Protein AF-A0A9D6N3S3-F1 (afdb_monomer_lite)

Radius of gyration: 29.15 Å; chains: 1; bounding box: 55×97×84 Å

pLDDT: mean 82.65, std 17.6, range [40.41, 98.31]

Secondary structure (DSSP, 8-state):
------------------------EEB---BPTTSPBPPEE--BTTBTT--EESS-GGGGTT-PBP-GGGEEEEEEEEETT--GGG-EEPTT--EEBPSSSS-B---TTEE-TT--TT-EEEEEEEEEESB-TTS-B--SHHHHHH-TTS-EEEPPPEEEE-BEE-TTS-EEPPPBGGGTPPPEE-B-PPP--SHHHHHHHHHHHHHHHS---------------------------

Structure (mmCIF, N/CA/C/O backbone):
data_AF-A0A9D6N3S3-F1
#
_entry.id   AF-A0A9D6N3S3-F1
#
loop_
_atom_site.group_PDB
_atom_site.id
_atom_site.type_symbol
_atom_site.label_atom_id
_atom_site.label_alt_id
_atom_site.label_comp_id
_atom_site.label_asym_id
_atom_site.label_entity_id
_atom_site.label_seq_id
_atom_site.pdbx_PDB_ins_code
_atom_site.Cartn_x
_atom_site.Cartn_y
_atom_site.Cartn_z
_atom_site.occupancy
_atom_site.B_iso_or_equiv
_atom_site.auth_seq_id
_atom_site.auth_comp_id
_atom_site.auth_asym_id
_atom_site.auth_atom_id
_atom_site.pdbx_PDB_model_num
ATOM 1 N N . MET A 1 1 ? -36.434 42.576 -26.902 1.00 42.56 1 MET A N 1
ATOM 2 C CA . MET A 1 1 ? -36.847 41.971 -25.618 1.00 42.56 1 MET A CA 1
ATOM 3 C C . MET A 1 1 ? -35.937 40.771 -25.370 1.00 42.56 1 MET A C 1
ATOM 5 O O . MET A 1 1 ? -35.980 39.844 -26.164 1.00 42.56 1 MET A O 1
ATOM 9 N N . ARG A 1 2 ? -35.010 40.835 -24.405 1.00 40.41 2 ARG A N 1
ATOM 10 C CA . ARG A 1 2 ? -34.045 39.755 -24.112 1.00 40.41 2 ARG A CA 1
ATOM 11 C C . ARG A 1 2 ? -34.367 39.188 -22.730 1.00 40.41 2 ARG A C 1
ATOM 13 O O . ARG A 1 2 ? -34.381 39.944 -21.767 1.00 40.41 2 ARG A O 1
ATOM 20 N N . ILE A 1 3 ? -34.671 37.895 -22.666 1.00 51.34 3 ILE A N 1
ATOM 21 C CA . ILE A 1 3 ? -35.002 37.167 -21.435 1.00 51.34 3 ILE A CA 1
ATOM 22 C C . ILE A 1 3 ? -33.694 36.589 -20.888 1.00 51.34 3 ILE A C 1
ATOM 24 O O . ILE A 1 3 ? -33.043 35.796 -21.564 1.00 51.34 3 ILE A O 1
ATOM 28 N N . ALA A 1 4 ? -33.287 37.027 -19.697 1.00 52.72 4 ALA A N 1
ATOM 29 C CA . ALA A 1 4 ? -32.132 36.486 -18.990 1.00 52.72 4 ALA A CA 1
ATOM 30 C C . ALA A 1 4 ? -32.572 35.270 -18.161 1.00 52.72 4 ALA A C 1
ATOM 32 O O . ALA A 1 4 ? -33.412 35.391 -17.270 1.00 52.72 4 ALA A O 1
ATOM 33 N N . LEU A 1 5 ? -32.021 34.099 -18.482 1.00 58.16 5 LEU A N 1
ATOM 34 C CA . LEU A 1 5 ? -32.240 32.850 -17.758 1.00 58.16 5 LEU A CA 1
ATOM 35 C C . LEU A 1 5 ? -31.263 32.789 -16.574 1.00 58.16 5 LEU A C 1
ATOM 37 O O . LEU A 1 5 ? -30.057 32.654 -16.770 1.00 58.16 5 LEU A O 1
ATOM 41 N N . ILE A 1 6 ? -31.781 32.902 -15.353 1.00 58.31 6 ILE A N 1
ATOM 42 C CA . ILE A 1 6 ? -31.004 32.735 -14.120 1.00 58.31 6 ILE A CA 1
ATOM 43 C C . ILE A 1 6 ? -31.061 31.255 -13.738 1.00 58.31 6 ILE A C 1
ATOM 45 O O . ILE A 1 6 ? -32.097 30.756 -13.301 1.00 58.31 6 ILE A O 1
ATOM 49 N N . VAL A 1 7 ? -29.950 30.544 -13.928 1.00 59.38 7 VAL A N 1
ATOM 50 C CA . VAL A 1 7 ? -29.785 29.158 -13.472 1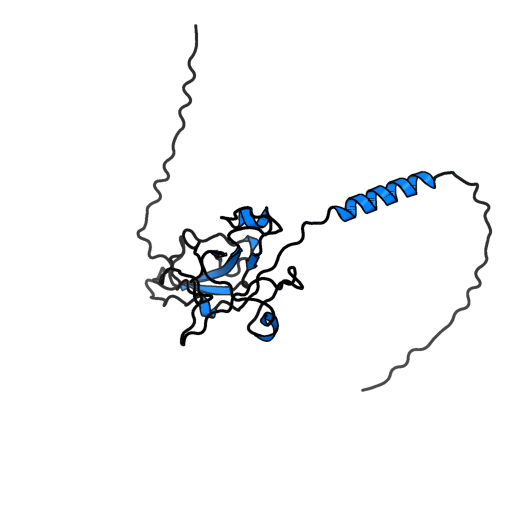.00 59.38 7 VAL A CA 1
ATOM 51 C C . VAL A 1 7 ? -29.321 29.194 -12.018 1.00 59.38 7 VAL A C 1
ATOM 53 O O . VAL A 1 7 ? -28.171 29.515 -11.728 1.00 59.38 7 VAL A O 1
ATOM 56 N N . VAL A 1 8 ? -30.233 28.892 -11.095 1.00 56.16 8 VAL A N 1
ATOM 57 C CA . VAL A 1 8 ? -29.933 28.763 -9.666 1.00 56.16 8 VAL A CA 1
ATOM 58 C C . VAL A 1 8 ? -29.365 27.365 -9.425 1.00 56.16 8 VAL A C 1
ATOM 60 O O . VAL A 1 8 ? -30.102 26.381 -9.394 1.00 56.16 8 VAL A O 1
ATOM 63 N N . PHE A 1 9 ? -28.046 27.265 -9.271 1.00 57.84 9 PHE A N 1
ATOM 64 C CA . PHE A 1 9 ? -27.403 26.048 -8.779 1.00 57.84 9 PHE A CA 1
ATOM 65 C C . PHE A 1 9 ? -27.696 25.905 -7.282 1.00 57.84 9 PHE A C 1
ATOM 67 O O . PHE A 1 9 ? -27.126 26.611 -6.451 1.00 57.84 9 PHE A O 1
ATOM 74 N N . GLY A 1 10 ? -28.608 24.996 -6.937 1.00 50.12 10 GLY A N 1
ATOM 75 C CA . GLY A 1 10 ? -28.842 24.587 -5.556 1.00 50.12 10 GLY A CA 1
ATOM 76 C C . GLY A 1 10 ? -27.636 23.821 -5.017 1.00 50.12 10 GLY A C 1
ATOM 77 O O . GLY A 1 10 ? -27.490 22.629 -5.270 1.00 50.12 10 GLY A O 1
ATOM 78 N N . LEU A 1 11 ? -26.767 24.503 -4.272 1.00 54.16 11 LEU A N 1
ATOM 79 C CA . LEU A 1 11 ? -25.746 23.874 -3.436 1.00 54.16 11 LEU A CA 1
ATOM 80 C C . LEU A 1 11 ? -26.429 23.247 -2.214 1.00 54.16 11 LEU A C 1
ATOM 82 O O . LEU A 1 11 ? -26.601 23.884 -1.176 1.00 54.16 11 LEU A O 1
ATOM 86 N N . SER A 1 12 ? -26.837 21.985 -2.329 1.00 48.00 12 SER A N 1
ATOM 87 C CA . SER A 1 12 ? -27.194 21.165 -1.171 1.00 48.00 12 SER A CA 1
ATOM 88 C C . SER A 1 12 ? -25.927 20.834 -0.378 1.00 48.00 12 SER A C 1
ATOM 90 O O . SER A 1 12 ? -25.204 19.887 -0.685 1.00 48.00 12 SER A O 1
ATOM 92 N N . LEU A 1 13 ? -25.647 21.644 0.643 1.00 49.56 13 LEU A N 1
ATOM 93 C CA . LEU A 1 13 ? -24.672 21.338 1.686 1.00 49.56 13 LEU A CA 1
ATOM 94 C C . LEU A 1 13 ? -25.222 20.182 2.531 1.00 49.56 13 LEU A C 1
ATOM 96 O O . LEU A 1 13 ? -26.093 20.377 3.376 1.00 49.56 13 LEU A O 1
ATOM 100 N N . ASN A 1 14 ? -24.719 18.970 2.295 1.00 46.09 14 ASN A N 1
ATOM 101 C CA . ASN A 1 14 ? -24.888 17.855 3.222 1.00 46.09 14 ASN A CA 1
ATOM 102 C C . ASN A 1 14 ? -24.080 18.164 4.488 1.00 46.09 14 ASN A C 1
ATOM 104 O O . ASN A 1 14 ? -22.896 17.846 4.583 1.00 46.09 14 ASN A O 1
ATOM 108 N N . ILE A 1 15 ? -24.721 18.810 5.460 1.00 46.22 15 ILE A N 1
ATOM 109 C CA . ILE A 1 15 ? -24.188 18.967 6.814 1.00 46.22 15 ILE A CA 1
ATOM 110 C C . ILE A 1 15 ? -24.415 17.628 7.522 1.00 46.22 15 ILE A C 1
ATOM 112 O O . ILE A 1 15 ? -25.315 17.479 8.345 1.00 46.22 15 ILE A O 1
ATOM 116 N N . GLY A 1 16 ? -23.653 16.608 7.124 1.00 45.91 16 GLY A N 1
ATOM 117 C CA . GLY A 1 16 ? -23.615 15.353 7.859 1.00 45.91 16 GLY A CA 1
ATOM 118 C C . GLY A 1 16 ? -23.165 15.662 9.279 1.00 45.91 16 GLY A C 1
ATOM 119 O O . GLY A 1 16 ? -22.140 16.318 9.464 1.00 45.91 16 GLY A O 1
ATOM 120 N N . SER A 1 17 ? -23.944 15.243 10.278 1.00 46.91 17 SER A N 1
ATOM 121 C CA . SER A 1 17 ? -23.522 15.282 11.674 1.00 46.91 17 SER A CA 1
ATOM 122 C C . SER A 1 17 ? -22.130 14.670 11.773 1.00 46.91 17 SER A C 1
ATOM 124 O O . SER A 1 17 ? -21.968 13.456 11.657 1.00 46.91 17 SER A O 1
ATOM 126 N N . PHE A 1 18 ? -21.123 15.510 12.004 1.00 47.22 18 PHE A N 1
ATOM 127 C CA . PHE A 1 18 ? -19.834 15.066 12.496 1.00 47.22 18 PHE A CA 1
ATOM 128 C C . PHE A 1 18 ? -20.080 14.601 13.926 1.00 47.22 18 PHE A C 1
ATOM 130 O O . PHE A 1 18 ? -19.834 15.328 14.888 1.00 47.22 18 PHE A O 1
ATOM 137 N N . ALA A 1 19 ? -20.610 13.386 14.083 1.00 50.12 19 ALA A N 1
ATOM 138 C CA . ALA A 1 19 ? -20.312 12.642 15.283 1.00 50.12 19 ALA A CA 1
ATOM 139 C C . ALA A 1 19 ? -18.791 12.742 15.413 1.00 50.12 19 ALA A C 1
ATOM 141 O O . ALA A 1 19 ? -18.067 12.377 14.481 1.00 50.12 19 ALA A O 1
ATOM 142 N N . GLN A 1 20 ? -18.302 13.297 16.522 1.00 52.19 20 GLN A N 1
ATOM 143 C CA . GLN A 1 20 ? -16.922 13.105 16.962 1.00 52.19 20 GLN A CA 1
ATOM 144 C C . GLN A 1 20 ? -16.791 11.613 17.306 1.00 52.19 20 GLN A C 1
ATOM 146 O O . GLN A 1 20 ? -16.717 11.207 18.458 1.00 52.19 20 GLN A O 1
ATOM 151 N N . GLY A 1 21 ? -16.946 10.787 16.274 1.00 59.72 21 GLY A N 1
ATOM 152 C CA . GLY A 1 21 ? -17.135 9.361 16.327 1.00 59.72 21 GLY A CA 1
ATOM 153 C C . GLY A 1 21 ? -15.765 8.760 16.455 1.00 59.72 21 GLY A C 1
ATOM 154 O O . GLY A 1 21 ? -14.873 9.021 15.642 1.00 59.72 21 GLY A O 1
ATOM 155 N N . ILE A 1 22 ? -15.592 8.006 17.525 1.00 81.56 22 ILE A N 1
ATOM 156 C CA . ILE A 1 22 ? -14.372 7.283 17.815 1.00 81.56 22 ILE A CA 1
ATOM 157 C C . ILE A 1 22 ? -14.085 6.378 16.617 1.00 81.56 22 ILE A C 1
ATOM 159 O O . ILE A 1 22 ? -14.776 5.396 16.398 1.00 81.56 22 ILE A O 1
ATOM 163 N N . THR A 1 23 ? -13.121 6.763 15.788 1.00 91.06 23 THR A N 1
ATOM 164 C CA . THR A 1 23 ? -12.852 6.067 14.529 1.00 91.06 23 THR A CA 1
ATOM 165 C C . THR A 1 23 ? -11.913 4.894 14.775 1.00 91.06 23 THR A C 1
ATOM 167 O O . THR A 1 23 ? -10.922 5.057 15.496 1.00 91.06 23 THR A O 1
ATOM 170 N N . GLY A 1 24 ? -12.181 3.747 14.155 1.00 93.00 24 GLY A N 1
ATOM 171 C CA . GLY A 1 24 ? -11.273 2.605 14.143 1.00 93.00 24 GLY A CA 1
ATOM 172 C C . GLY A 1 24 ? -9.874 3.019 13.682 1.00 93.00 24 GLY A C 1
ATOM 173 O O . GLY A 1 24 ? -9.720 3.884 12.813 1.00 93.00 24 GLY A O 1
ATOM 174 N N . ALA A 1 25 ? -8.842 2.451 14.306 1.00 93.62 25 ALA A N 1
ATOM 175 C CA . ALA A 1 25 ? -7.458 2.856 14.070 1.00 93.62 25 ALA A CA 1
ATOM 176 C C . ALA A 1 25 ? -6.510 1.668 13.868 1.00 93.62 25 ALA A C 1
ATOM 178 O O . ALA A 1 25 ? -6.684 0.602 14.459 1.00 93.62 25 ALA A O 1
ATOM 179 N N . LEU A 1 26 ? -5.459 1.888 13.081 1.00 93.69 26 LEU A N 1
ATOM 180 C CA . LEU A 1 26 ? -4.330 0.972 12.905 1.00 93.69 26 LEU A CA 1
ATOM 181 C C . LEU A 1 26 ? -3.007 1.742 12.943 1.00 93.69 26 LEU A C 1
ATOM 183 O O . LEU A 1 26 ? -2.970 2.942 12.672 1.00 93.69 26 LEU A O 1
ATOM 187 N N . LEU A 1 27 ? -1.904 1.067 13.264 1.00 91.31 27 LEU A N 1
ATOM 188 C CA . LEU A 1 27 ? -0.577 1.681 13.180 1.00 91.31 27 LEU A CA 1
ATOM 189 C C . LEU A 1 27 ? -0.085 1.558 11.726 1.00 91.31 27 LEU A C 1
ATOM 191 O O . LEU A 1 27 ? 0.224 0.448 11.274 1.00 91.31 27 LEU A O 1
ATOM 195 N N . TYR A 1 28 ? -0.034 2.673 10.986 1.00 89.12 28 TYR A N 1
ATOM 196 C CA . TYR A 1 28 ? 0.315 2.686 9.559 1.00 89.12 28 TYR A CA 1
ATOM 197 C C . TYR A 1 28 ? 1.831 2.747 9.371 1.00 89.12 28 TYR A C 1
ATOM 199 O O . TYR A 1 28 ? 2.424 3.760 9.008 1.00 89.12 28 TYR A O 1
ATOM 207 N N . GLN A 1 29 ? 2.471 1.621 9.661 1.00 87.56 29 GLN A N 1
ATOM 208 C CA . GLN A 1 29 ? 3.907 1.445 9.528 1.00 87.56 29 GLN A CA 1
ATOM 209 C C . GLN A 1 29 ? 4.212 0.052 8.987 1.00 87.56 29 GLN A C 1
ATOM 211 O O . GLN A 1 29 ? 3.509 -0.914 9.273 1.00 87.56 29 GLN A O 1
ATOM 216 N N . THR A 1 30 ? 5.290 -0.059 8.217 1.00 84.56 30 THR A N 1
ATOM 217 C CA . THR A 1 30 ? 5.824 -1.347 7.751 1.00 84.56 30 THR A CA 1
ATOM 218 C C . THR A 1 30 ? 7.010 -1.817 8.598 1.00 84.56 30 THR A C 1
ATOM 220 O O . THR A 1 30 ? 7.556 -2.889 8.356 1.00 84.56 30 THR A O 1
ATOM 223 N N . ALA A 1 31 ? 7.398 -1.060 9.630 1.00 83.94 31 ALA A N 1
ATOM 224 C CA . ALA A 1 31 ? 8.399 -1.476 10.605 1.00 83.94 31 ALA A CA 1
ATOM 225 C C . ALA A 1 31 ? 7.792 -2.423 11.662 1.00 83.94 31 ALA A C 1
ATOM 227 O O . ALA A 1 31 ? 6.803 -2.107 12.327 1.00 83.94 31 ALA A O 1
ATOM 228 N N . ARG A 1 32 ? 8.418 -3.588 11.831 1.00 80.50 32 ARG A N 1
ATOM 229 C CA . ARG A 1 32 ? 8.207 -4.569 12.904 1.00 80.50 32 ARG A CA 1
ATOM 230 C C . ARG A 1 32 ? 9.154 -4.248 14.077 1.00 80.50 32 ARG A C 1
ATOM 232 O O . ARG A 1 32 ? 10.212 -3.635 13.903 1.00 80.50 32 ARG A O 1
ATOM 239 N N . PHE A 1 33 ? 8.794 -4.684 15.287 1.00 70.88 33 PHE A N 1
ATOM 240 C CA . PHE A 1 33 ? 9.662 -4.561 16.467 1.00 70.88 33 PHE A CA 1
ATOM 241 C C . PHE A 1 33 ? 11.041 -5.206 16.223 1.00 70.88 33 PHE A C 1
ATOM 243 O O . PHE A 1 33 ? 11.156 -6.213 15.521 1.00 70.88 33 PHE A O 1
ATOM 250 N N . GLY A 1 34 ? 12.098 -4.617 16.795 1.00 69.38 34 GLY A N 1
ATOM 251 C CA . GLY A 1 34 ? 13.479 -5.085 16.609 1.00 69.38 34 GLY A CA 1
ATOM 252 C C . GLY A 1 34 ? 14.133 -4.650 15.290 1.00 69.38 34 GLY A C 1
ATOM 253 O O . GLY A 1 34 ? 15.084 -5.288 14.847 1.00 69.38 34 GLY A O 1
ATOM 254 N N . GLY A 1 35 ? 13.618 -3.597 14.643 1.00 65.44 35 GLY A N 1
ATOM 255 C CA . GLY A 1 35 ? 14.243 -2.972 13.468 1.00 65.44 35 GLY A CA 1
ATOM 256 C C . GLY A 1 35 ? 14.038 -3.715 12.144 1.00 65.44 35 GLY A C 1
ATOM 257 O O . GLY A 1 35 ? 14.664 -3.372 11.146 1.00 65.44 35 GLY A O 1
ATOM 258 N N . LYS A 1 36 ? 13.170 -4.731 12.104 1.00 76.19 36 LYS A N 1
ATOM 259 C CA . LYS A 1 36 ? 12.848 -5.459 10.867 1.00 76.19 36 LYS A CA 1
ATOM 260 C C . LYS A 1 36 ? 11.712 -4.741 10.146 1.00 76.19 36 LYS A C 1
ATOM 262 O O . LYS A 1 36 ? 10.676 -4.542 10.752 1.00 76.19 36 LYS A O 1
ATOM 267 N N . ALA A 1 37 ? 11.853 -4.380 8.877 1.00 82.50 37 ALA A N 1
ATOM 268 C CA . ALA A 1 37 ? 10.736 -3.874 8.072 1.00 82.50 37 ALA A CA 1
ATOM 269 C C . ALA A 1 37 ? 10.143 -4.990 7.201 1.00 82.50 37 ALA A C 1
ATOM 271 O O . ALA A 1 37 ? 10.851 -5.936 6.850 1.00 82.50 37 ALA A O 1
ATOM 272 N N . VAL A 1 38 ? 8.856 -4.878 6.861 1.00 84.88 38 VAL A N 1
ATOM 273 C CA . VAL A 1 38 ? 8.256 -5.649 5.766 1.00 84.88 38 VAL A CA 1
ATOM 274 C C . VAL A 1 38 ? 9.006 -5.258 4.500 1.00 84.88 38 VAL A C 1
ATOM 276 O O . VAL A 1 38 ? 9.029 -4.073 4.164 1.00 84.88 38 VAL A O 1
ATOM 279 N N . PRO A 1 39 ? 9.680 -6.203 3.838 1.00 86.31 39 PRO A N 1
ATOM 280 C CA . PRO A 1 39 ? 10.619 -5.826 2.811 1.00 86.31 39 PRO A CA 1
ATOM 281 C C . PRO A 1 39 ? 9.867 -5.579 1.497 1.00 86.31 39 PRO A C 1
ATOM 283 O O . PRO A 1 39 ? 9.220 -6.479 0.962 1.00 86.31 39 PRO A O 1
ATOM 286 N N . ILE A 1 40 ? 9.927 -4.340 1.006 1.00 94.56 40 ILE A N 1
ATOM 287 C CA . ILE A 1 40 ? 9.331 -3.933 -0.268 1.00 94.56 40 ILE A CA 1
ATOM 288 C C . ILE A 1 40 ? 10.478 -3.639 -1.225 1.00 94.56 40 ILE A C 1
ATOM 290 O O . ILE A 1 40 ? 11.338 -2.799 -0.948 1.00 94.56 40 ILE A O 1
ATOM 294 N N . TYR A 1 41 ? 10.509 -4.357 -2.338 1.00 96.19 41 TYR A N 1
ATOM 295 C CA . TYR A 1 41 ? 11.611 -4.301 -3.292 1.00 96.19 41 TYR A CA 1
ATOM 296 C C . TYR A 1 41 ? 11.155 -3.771 -4.639 1.00 96.19 41 TYR A C 1
ATOM 298 O O . TYR A 1 41 ? 9.999 -3.925 -5.020 1.00 96.19 41 TYR A O 1
ATOM 306 N N . ASN A 1 42 ? 12.077 -3.171 -5.376 1.00 97.12 42 ASN A N 1
ATOM 307 C CA . ASN A 1 42 ? 11.861 -2.708 -6.732 1.00 97.12 42 ASN A CA 1
ATOM 308 C C . ASN A 1 42 ? 11.622 -3.894 -7.692 1.00 97.12 42 ASN A C 1
ATOM 310 O O . ASN A 1 42 ? 11.639 -5.069 -7.297 1.00 97.12 42 ASN A O 1
ATOM 314 N N . TYR A 1 43 ? 11.359 -3.597 -8.961 1.00 96.31 43 TYR A N 1
ATOM 315 C CA . TYR A 1 43 ? 11.262 -4.626 -9.992 1.00 96.31 43 TYR A CA 1
ATOM 316 C C . TYR A 1 43 ? 12.634 -5.243 -10.295 1.00 96.31 43 TYR A C 1
ATOM 318 O O . TYR A 1 43 ? 13.674 -4.641 -10.031 1.00 96.31 43 TYR A O 1
ATOM 326 N N . ASP A 1 44 ? 12.636 -6.473 -10.812 1.00 96.56 44 ASP A N 1
ATOM 327 C CA . ASP A 1 44 ? 13.857 -7.120 -11.296 1.00 96.56 44 ASP A CA 1
ATOM 328 C C . ASP A 1 44 ? 14.155 -6.597 -12.711 1.00 96.56 44 ASP A C 1
ATOM 330 O O . ASP A 1 44 ? 13.333 -6.798 -13.601 1.00 96.56 44 ASP A O 1
ATOM 334 N N . PRO A 1 45 ? 15.291 -5.932 -12.969 1.00 94.81 45 PRO A N 1
ATOM 335 C CA . PRO A 1 45 ? 15.578 -5.384 -14.295 1.00 94.81 45 PRO A CA 1
ATOM 336 C C . PRO A 1 45 ? 15.758 -6.466 -15.373 1.00 94.81 45 PRO A C 1
ATOM 338 O O . PRO A 1 45 ? 15.614 -6.168 -16.556 1.00 94.81 45 PRO A O 1
ATOM 341 N N . SER A 1 46 ? 16.062 -7.712 -14.988 1.00 95.06 46 SER A N 1
ATOM 342 C CA . SER A 1 46 ? 16.170 -8.843 -15.920 1.00 95.06 46 SER A CA 1
ATOM 343 C C . SER A 1 46 ? 14.823 -9.490 -16.255 1.00 95.06 46 SER A C 1
ATOM 345 O O . SER A 1 46 ? 14.703 -10.133 -17.295 1.00 95.06 46 SER A O 1
ATOM 347 N N . ASP A 1 47 ? 13.818 -9.298 -15.398 1.00 95.56 47 ASP A N 1
ATOM 348 C CA . ASP A 1 47 ? 12.437 -9.730 -15.613 1.00 95.56 47 ASP A CA 1
ATOM 349 C C . ASP A 1 47 ? 11.471 -8.752 -14.919 1.00 95.56 47 ASP A C 1
ATOM 351 O O . ASP A 1 47 ? 10.977 -9.012 -13.813 1.00 95.56 47 ASP A O 1
ATOM 355 N N . PRO A 1 48 ? 11.208 -7.590 -15.544 1.00 95.56 48 PRO A N 1
ATOM 356 C CA . PRO A 1 48 ? 10.426 -6.527 -14.921 1.00 95.56 48 PRO A CA 1
ATOM 357 C C . PRO A 1 48 ? 8.957 -6.904 -14.729 1.00 95.56 48 PRO A C 1
ATOM 359 O O . PRO A 1 48 ? 8.248 -6.222 -13.996 1.00 95.56 48 PRO A O 1
ATOM 362 N N . THR A 1 49 ? 8.490 -7.968 -15.382 1.00 95.88 49 THR A N 1
ATOM 363 C CA . THR A 1 49 ? 7.084 -8.390 -15.368 1.00 95.88 49 THR A CA 1
ATOM 364 C C . THR A 1 49 ? 6.763 -9.354 -14.234 1.00 95.88 49 THR A C 1
ATOM 366 O O . THR A 1 49 ? 5.593 -9.562 -13.914 1.00 95.88 49 THR A O 1
ATOM 369 N N . TYR A 1 50 ? 7.792 -9.930 -13.609 1.00 95.12 50 TYR A N 1
ATOM 370 C CA . TYR A 1 50 ? 7.623 -10.936 -12.576 1.00 95.12 50 TYR A CA 1
ATOM 371 C C . TYR A 1 50 ? 7.128 -10.322 -11.264 1.00 95.12 50 TYR A C 1
ATOM 373 O O . TYR A 1 50 ? 7.859 -9.615 -10.559 1.00 95.12 50 TYR A O 1
ATOM 381 N N . GLU A 1 51 ? 5.881 -10.627 -10.917 1.00 94.94 51 GLU A N 1
ATOM 382 C CA . GLU A 1 51 ? 5.297 -10.306 -9.620 1.00 94.94 51 GLU A CA 1
ATOM 383 C C . GLU A 1 51 ? 5.774 -11.312 -8.563 1.00 94.94 51 GLU A C 1
ATOM 385 O O . GLU A 1 51 ? 5.778 -12.525 -8.778 1.00 94.94 51 GLU A O 1
ATOM 390 N N . VAL A 1 52 ? 6.186 -10.810 -7.399 1.00 95.06 52 VAL A N 1
ATOM 391 C CA . VAL A 1 52 ? 6.776 -11.633 -6.341 1.00 95.06 52 VAL A CA 1
ATOM 392 C C . VAL A 1 52 ? 6.245 -11.236 -4.973 1.00 95.06 52 VAL A C 1
ATOM 394 O O . VAL A 1 52 ? 6.093 -10.055 -4.669 1.00 95.06 52 VAL A O 1
ATOM 397 N N . HIS A 1 53 ? 5.987 -12.253 -4.156 1.00 94.94 53 HIS A N 1
ATOM 398 C CA . HIS A 1 53 ? 5.334 -12.158 -2.857 1.00 94.94 53 HIS A CA 1
ATOM 399 C C . HIS A 1 53 ? 5.943 -13.164 -1.879 1.00 94.94 53 HIS A C 1
ATOM 401 O O . HIS A 1 53 ? 6.281 -14.286 -2.267 1.00 94.94 53 HIS A O 1
ATOM 407 N N . GLY A 1 54 ? 6.030 -12.790 -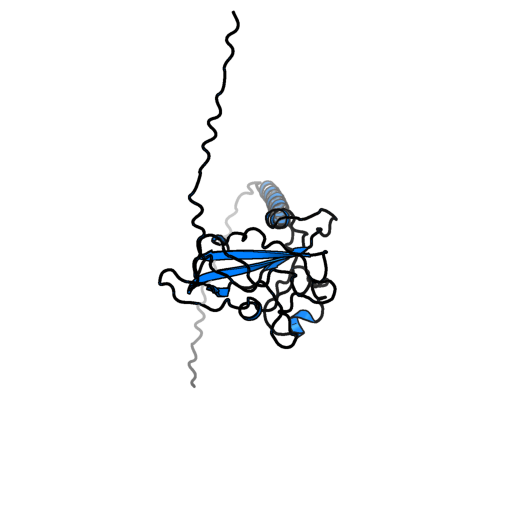0.604 1.00 91.19 54 GLY A N 1
ATOM 408 C CA . GLY A 1 54 ? 6.412 -13.665 0.502 1.00 91.19 54 GLY A CA 1
ATOM 409 C C . GLY A 1 54 ? 7.694 -13.249 1.227 1.00 91.19 54 GLY A C 1
ATOM 410 O O . GLY A 1 54 ? 8.327 -12.240 0.928 1.00 91.19 54 GLY A O 1
ATOM 411 N N . GLU A 1 55 ? 8.099 -14.056 2.207 1.00 85.56 55 GLU A N 1
ATOM 412 C CA . GLU A 1 55 ? 9.205 -13.736 3.129 1.00 85.56 55 GLU A CA 1
ATOM 413 C C . GLU A 1 55 ? 10.569 -14.312 2.681 1.00 85.56 55 GLU A C 1
ATOM 415 O O . GLU A 1 55 ? 11.596 -14.074 3.323 1.00 85.56 55 GLU A O 1
ATOM 420 N N . ASN A 1 56 ? 10.616 -15.082 1.584 1.00 88.75 56 ASN A N 1
ATOM 421 C CA . ASN A 1 56 ? 11.857 -15.698 1.109 1.00 88.75 56 ASN A CA 1
ATOM 422 C C . ASN A 1 56 ? 12.783 -14.656 0.461 1.00 88.75 56 ASN A C 1
ATOM 424 O O . ASN A 1 56 ? 12.590 -14.267 -0.688 1.00 88.75 56 ASN A O 1
ATOM 428 N N . ARG A 1 57 ? 13.846 -14.271 1.177 1.00 85.19 57 ARG A N 1
ATOM 429 C CA . ARG A 1 57 ? 14.854 -13.302 0.709 1.00 85.19 57 ARG A CA 1
ATOM 430 C C . ARG A 1 57 ? 15.508 -13.660 -0.626 1.00 85.19 57 ARG A C 1
ATOM 432 O O . ARG A 1 57 ? 15.880 -12.750 -1.358 1.00 85.19 57 ARG A O 1
ATOM 439 N N . ALA A 1 58 ? 15.632 -14.945 -0.963 1.00 90.94 58 ALA A N 1
ATOM 440 C CA . ALA A 1 58 ? 16.239 -15.363 -2.227 1.00 90.94 58 ALA A CA 1
ATOM 441 C C . ALA A 1 58 ? 15.442 -14.875 -3.448 1.00 90.94 58 ALA A C 1
ATOM 443 O O . ALA A 1 58 ? 16.033 -14.591 -4.486 1.00 90.94 58 ALA A O 1
ATOM 444 N N . LEU A 1 59 ? 14.123 -14.703 -3.304 1.00 87.94 59 LEU A N 1
ATOM 445 C CA . LEU A 1 59 ? 13.255 -14.170 -4.357 1.00 87.94 59 LEU A CA 1
ATOM 446 C C . LEU A 1 59 ? 13.551 -12.699 -4.694 1.00 87.94 59 LEU A C 1
ATOM 448 O O . LEU A 1 59 ? 13.170 -12.216 -5.758 1.00 87.94 59 LEU A O 1
ATOM 452 N N . TYR A 1 60 ? 14.248 -11.997 -3.799 1.00 90.44 60 TYR A N 1
ATOM 453 C CA . TYR A 1 60 ? 14.541 -10.571 -3.903 1.00 90.44 60 TYR A CA 1
ATOM 454 C C . TYR A 1 60 ? 16.023 -10.275 -4.144 1.00 90.44 60 TYR A C 1
ATOM 456 O O . TYR A 1 60 ? 16.418 -9.116 -4.147 1.00 90.44 60 TYR A O 1
ATOM 464 N N . ALA A 1 61 ? 16.859 -11.296 -4.362 1.00 91.44 61 ALA A N 1
ATOM 465 C CA . ALA A 1 61 ? 18.316 -11.140 -4.413 1.00 91.44 61 ALA A CA 1
ATOM 466 C C . ALA A 1 61 ? 18.818 -10.183 -5.516 1.00 91.44 61 ALA A C 1
ATOM 468 O O . ALA A 1 61 ? 19.931 -9.676 -5.419 1.00 91.44 61 ALA A O 1
ATOM 469 N N . ARG A 1 62 ? 18.008 -9.940 -6.555 1.00 93.25 62 ARG A N 1
ATOM 470 C CA . ARG A 1 62 ? 18.319 -9.057 -7.695 1.00 93.25 62 ARG A CA 1
ATOM 471 C C . ARG A 1 62 ? 17.568 -7.723 -7.664 1.00 93.25 62 ARG A C 1
ATOM 473 O O . ARG A 1 62 ? 17.531 -7.027 -8.673 1.00 93.25 62 ARG A O 1
ATOM 480 N N . ARG A 1 63 ? 16.901 -7.401 -6.555 1.00 94.94 63 ARG A N 1
ATOM 481 C CA . ARG A 1 63 ? 16.022 -6.237 -6.449 1.00 94.94 63 ARG A CA 1
ATOM 482 C C . ARG A 1 63 ? 16.524 -5.306 -5.361 1.00 94.94 63 ARG A C 1
ATOM 484 O O . ARG A 1 63 ? 16.787 -5.737 -4.239 1.00 94.94 63 ARG A O 1
ATOM 491 N N . ASP A 1 64 ? 16.584 -4.023 -5.679 1.00 95.25 64 ASP A N 1
ATOM 492 C CA . ASP A 1 64 ? 16.898 -3.001 -4.689 1.00 95.25 64 ASP A CA 1
ATOM 493 C C . ASP A 1 64 ? 15.693 -2.748 -3.776 1.00 95.25 64 ASP A C 1
ATOM 495 O O . ASP A 1 64 ? 14.549 -2.846 -4.226 1.00 95.25 64 ASP A O 1
ATOM 499 N N . PRO A 1 65 ? 15.893 -2.436 -2.487 1.00 94.00 65 PRO A N 1
ATOM 500 C CA . PRO A 1 65 ? 14.795 -2.024 -1.624 1.00 94.00 65 PRO A CA 1
ATOM 501 C C . PRO A 1 65 ? 14.173 -0.714 -2.124 1.00 94.00 65 PRO A C 1
ATOM 503 O O . PRO A 1 65 ? 14.865 0.183 -2.604 1.00 94.00 65 PRO A O 1
ATOM 506 N N . VAL A 1 66 ? 12.860 -0.577 -1.958 1.00 94.62 66 VAL A N 1
ATOM 507 C CA . VAL A 1 66 ? 12.153 0.682 -2.213 1.00 94.62 66 VAL A CA 1
ATOM 508 C C . VAL A 1 66 ? 12.463 1.664 -1.084 1.00 94.62 66 VAL A C 1
ATOM 510 O O . VAL A 1 66 ? 12.188 1.358 0.080 1.00 94.62 66 VAL A O 1
ATOM 513 N N . LEU A 1 67 ? 13.036 2.821 -1.431 1.00 94.06 67 LEU A N 1
ATOM 514 C CA . LEU A 1 67 ? 13.517 3.853 -0.507 1.00 94.06 67 LEU A CA 1
ATOM 515 C C . LEU A 1 67 ? 13.179 5.265 -1.014 1.00 94.06 67 LEU A C 1
ATOM 517 O O . LEU A 1 67 ? 13.094 5.505 -2.219 1.00 94.06 67 LEU A O 1
ATOM 521 N N . GLY A 1 68 ? 13.057 6.208 -0.078 1.00 92.81 68 GLY A N 1
ATOM 522 C CA . GLY A 1 68 ? 12.941 7.641 -0.349 1.00 92.81 68 GLY A CA 1
ATOM 523 C C . GLY A 1 68 ? 11.640 8.091 -1.024 1.00 92.81 68 GLY A C 1
ATOM 524 O O . GLY A 1 68 ? 10.616 7.406 -1.035 1.00 92.81 68 GLY A O 1
ATOM 525 N N . THR A 1 69 ? 11.684 9.290 -1.603 1.00 94.50 69 THR A N 1
ATOM 526 C CA . THR A 1 69 ? 10.525 9.971 -2.207 1.00 94.50 69 THR A CA 1
ATOM 527 C C . THR A 1 69 ? 10.253 9.574 -3.657 1.00 94.5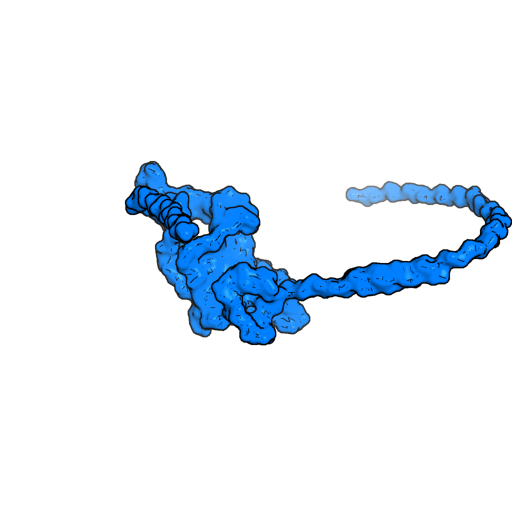0 69 THR A C 1
ATOM 529 O O . THR A 1 69 ? 9.256 9.997 -4.235 1.00 94.50 69 THR A O 1
ATOM 532 N N . GLY A 1 70 ? 11.092 8.716 -4.250 1.00 96.00 70 GLY A N 1
ATOM 533 C CA . GLY A 1 70 ? 10.895 8.196 -5.609 1.00 96.00 70 GLY A CA 1
ATOM 534 C C . GLY A 1 70 ? 9.700 7.248 -5.748 1.00 96.00 70 GLY A C 1
ATOM 535 O O . GLY A 1 70 ? 9.362 6.846 -6.860 1.00 96.00 70 GLY A O 1
ATOM 536 N N . PHE A 1 71 ? 9.055 6.894 -4.635 1.00 96.81 71 PHE A N 1
ATOM 537 C CA . PHE A 1 71 ? 7.943 5.958 -4.586 1.00 96.81 71 PHE A CA 1
ATOM 538 C C . PHE A 1 71 ? 6.834 6.467 -3.673 1.00 96.81 71 PHE A C 1
ATOM 540 O O . PHE A 1 71 ? 7.084 7.112 -2.652 1.00 96.81 71 PHE A O 1
ATOM 547 N N . TRP A 1 72 ? 5.608 6.126 -4.039 1.00 97.00 72 TRP A N 1
ATOM 548 C CA . TRP A 1 72 ? 4.399 6.333 -3.262 1.00 97.00 72 TRP A CA 1
ATOM 549 C C . TRP A 1 72 ? 3.944 5.019 -2.645 1.00 97.00 72 TRP A C 1
ATOM 551 O O . TRP A 1 72 ? 4.070 3.959 -3.258 1.00 97.00 72 TRP A O 1
ATOM 561 N N . ALA A 1 73 ? 3.370 5.097 -1.452 1.00 96.75 73 ALA A N 1
ATOM 562 C CA . ALA A 1 73 ? 2.636 4.022 -0.813 1.00 96.75 73 ALA A CA 1
ATOM 563 C C . ALA A 1 73 ? 1.264 4.536 -0.383 1.00 96.75 73 ALA A C 1
ATOM 565 O O . ALA A 1 73 ? 1.149 5.632 0.165 1.00 96.75 73 ALA A O 1
ATOM 566 N N . GLN A 1 74 ? 0.227 3.740 -0.608 1.00 96.88 74 GLN A N 1
ATOM 567 C CA . GLN A 1 74 ? -1.132 4.076 -0.215 1.00 96.88 74 GLN A CA 1
ATOM 568 C C . GLN A 1 74 ? -1.835 2.858 0.363 1.00 96.88 74 GLN A C 1
ATOM 570 O O . GLN A 1 74 ? -1.746 1.750 -0.176 1.00 96.88 74 GLN A O 1
ATOM 575 N N . LEU A 1 75 ? -2.569 3.085 1.447 1.00 96.69 75 LEU A N 1
ATOM 576 C CA . LEU A 1 75 ? -3.396 2.066 2.062 1.00 96.69 75 LEU A CA 1
ATOM 577 C C . LEU A 1 75 ? -4.760 2.017 1.378 1.00 96.69 75 LEU A C 1
ATOM 579 O O . LEU A 1 75 ? -5.408 3.042 1.169 1.00 96.69 75 LEU A O 1
ATOM 583 N N . TRP A 1 76 ? -5.206 0.806 1.076 1.00 97.94 76 TRP A N 1
ATOM 584 C CA . TRP A 1 76 ? -6.527 0.522 0.539 1.00 97.94 76 TRP A CA 1
ATOM 585 C C . TRP A 1 76 ? -7.274 -0.387 1.504 1.00 97.94 76 TRP A C 1
ATOM 587 O O . TRP A 1 76 ? -6.687 -1.338 2.023 1.00 97.94 76 TRP A O 1
ATOM 597 N N . THR A 1 77 ? -8.549 -0.098 1.758 1.00 98.00 77 THR A N 1
ATOM 598 C CA . THR A 1 77 ? -9.376 -0.879 2.684 1.00 98.00 77 THR A CA 1
ATOM 599 C C . THR A 1 77 ? -10.783 -1.109 2.152 1.00 98.00 77 THR A C 1
ATOM 601 O O . THR A 1 77 ? -11.286 -0.372 1.303 1.00 98.00 77 THR A O 1
ATOM 604 N N . GLY A 1 78 ? -11.421 -2.151 2.669 1.00 98.00 78 GLY A N 1
ATOM 605 C CA . GLY A 1 78 ? -12.826 -2.460 2.448 1.00 98.00 78 GLY A CA 1
ATOM 606 C C . GLY A 1 78 ? -13.384 -3.288 3.607 1.00 98.00 78 GLY A C 1
ATOM 607 O O . GLY A 1 78 ? -12.649 -3.599 4.551 1.00 98.00 78 GLY A O 1
ATOM 608 N N . PRO A 1 79 ? -14.674 -3.658 3.552 1.00 97.75 79 PRO A N 1
ATOM 609 C CA . PRO A 1 79 ? -15.288 -4.549 4.535 1.00 97.75 79 PRO A CA 1
ATOM 610 C C . PRO A 1 79 ? -14.499 -5.856 4.724 1.00 97.75 79 PRO A C 1
ATOM 612 O O . PRO A 1 79 ? -13.720 -6.247 3.851 1.00 97.75 79 PRO A O 1
ATOM 615 N N . SER A 1 80 ? -14.713 -6.560 5.841 1.00 97.94 80 SER A N 1
ATOM 616 C CA . SER A 1 80 ? -14.112 -7.886 6.054 1.00 97.94 80 SER A CA 1
ATOM 617 C C . SER A 1 80 ? -14.365 -8.804 4.852 1.00 97.94 80 SER A C 1
ATOM 619 O O . SER A 1 80 ? -15.498 -8.950 4.386 1.00 97.94 80 SER A O 1
ATOM 621 N N . ARG A 1 81 ? -13.289 -9.423 4.351 1.00 97.50 81 ARG A N 1
ATOM 622 C CA . ARG A 1 81 ? -13.259 -10.318 3.180 1.00 97.50 81 ARG A CA 1
ATOM 623 C C . ARG A 1 81 ? -13.606 -9.641 1.852 1.00 97.50 81 ARG A C 1
ATOM 625 O O . ARG A 1 81 ? -13.983 -10.328 0.901 1.00 97.50 81 ARG A O 1
ATOM 632 N N . ALA A 1 82 ? -13.466 -8.319 1.760 1.00 98.00 82 ALA A N 1
ATOM 633 C CA . ALA A 1 82 ? -13.568 -7.624 0.485 1.00 98.00 82 ALA A CA 1
ATOM 634 C C . ALA A 1 82 ? -12.542 -8.175 -0.520 1.00 98.00 82 ALA A C 1
ATOM 636 O O . ALA A 1 82 ? -11.392 -8.462 -0.182 1.00 98.00 82 ALA A O 1
ATOM 637 N N . THR A 1 83 ? -12.958 -8.308 -1.777 1.00 98.25 83 THR A N 1
ATOM 638 C CA . THR A 1 83 ? -12.040 -8.570 -2.890 1.00 98.25 83 THR A CA 1
ATOM 639 C C . THR A 1 83 ? -11.284 -7.291 -3.250 1.00 98.25 83 THR A C 1
ATOM 641 O O . THR A 1 83 ? -11.656 -6.204 -2.811 1.00 98.25 83 THR A O 1
ATOM 644 N N . GLU A 1 84 ? -10.252 -7.384 -4.095 1.00 97.44 84 GLU A N 1
ATOM 645 C CA . GLU A 1 84 ? -9.478 -6.204 -4.516 1.00 97.44 84 GLU A CA 1
ATOM 646 C C . GLU A 1 84 ? -10.362 -5.093 -5.120 1.00 97.44 84 GLU A C 1
ATOM 648 O O . GLU A 1 84 ? -10.123 -3.912 -4.870 1.00 97.44 84 GLU A O 1
ATOM 653 N N . ALA A 1 85 ? -11.411 -5.465 -5.863 1.00 97.44 85 ALA A N 1
ATOM 654 C CA . ALA A 1 85 ? -12.365 -4.527 -6.460 1.00 97.44 85 ALA A CA 1
ATOM 655 C C . ALA A 1 85 ? -13.268 -3.826 -5.427 1.00 97.44 85 ALA A C 1
ATOM 657 O O . ALA A 1 85 ? -13.821 -2.770 -5.716 1.00 97.44 85 ALA A O 1
ATOM 658 N N . GLY A 1 86 ? -13.428 -4.410 -4.235 1.00 97.31 86 GLY A N 1
ATOM 659 C CA . GLY A 1 86 ? -14.191 -3.833 -3.128 1.00 97.31 86 GLY A CA 1
ATOM 660 C C . GLY A 1 86 ? -13.367 -2.917 -2.221 1.00 97.31 86 GLY A C 1
ATOM 661 O O . GLY A 1 86 ? -13.894 -2.435 -1.219 1.00 97.31 86 GLY A O 1
ATOM 662 N N . LEU A 1 87 ? -12.084 -2.704 -2.532 1.00 98.06 87 LEU A N 1
ATOM 663 C CA . LEU A 1 87 ? -11.226 -1.813 -1.763 1.00 98.06 87 LEU A CA 1
ATOM 664 C C . LEU A 1 87 ? -11.290 -0.382 -2.292 1.00 98.06 87 LEU A C 1
ATOM 666 O O . LEU A 1 87 ? -11.336 -0.136 -3.496 1.00 98.06 87 LEU A O 1
ATOM 670 N N . SER A 1 88 ? -11.183 0.566 -1.371 1.00 97.62 88 SER A N 1
ATOM 671 C CA . SER A 1 88 ? -11.071 1.994 -1.648 1.00 97.62 88 SER A CA 1
ATOM 672 C C . SER A 1 88 ? -9.815 2.560 -0.991 1.00 97.62 88 SER A C 1
ATOM 674 O O . SER A 1 88 ? -9.377 2.074 0.053 1.00 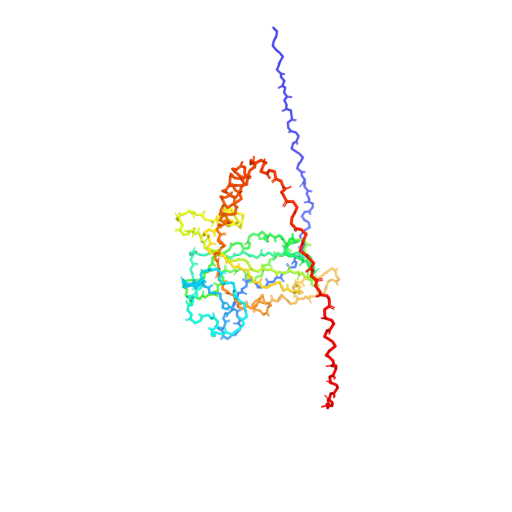97.62 88 SER A O 1
ATOM 676 N N . ALA A 1 89 ? -9.208 3.569 -1.615 1.00 97.12 89 ALA A N 1
ATOM 677 C CA . ALA A 1 89 ? -8.067 4.259 -1.032 1.00 97.12 89 ALA A CA 1
ATOM 678 C C . ALA A 1 89 ? -8.482 4.952 0.270 1.00 97.12 89 ALA A C 1
ATOM 680 O O . ALA A 1 89 ? -9.462 5.699 0.292 1.00 97.12 89 ALA A O 1
ATOM 681 N N . VAL A 1 90 ? -7.713 4.760 1.343 1.00 95.44 90 VAL A N 1
ATOM 682 C CA . VAL A 1 90 ? -7.994 5.465 2.594 1.00 95.44 90 VAL A CA 1
ATOM 683 C C . VAL A 1 90 ? -7.515 6.911 2.471 1.00 95.44 90 VAL A C 1
ATOM 685 O O . VAL A 1 90 ? -6.341 7.129 2.136 1.00 95.44 90 VAL A O 1
ATOM 688 N N . PRO A 1 91 ? -8.370 7.912 2.749 1.00 92.25 91 PRO A N 1
ATOM 689 C CA . PRO A 1 91 ? -7.976 9.315 2.699 1.00 92.25 91 PRO A CA 1
ATOM 690 C C . PRO A 1 91 ? -6.742 9.590 3.560 1.00 92.25 91 PRO A C 1
ATOM 692 O O . PRO A 1 91 ? -6.645 9.076 4.668 1.00 92.25 91 PRO A O 1
ATOM 695 N N . LEU A 1 92 ? -5.817 10.415 3.059 1.00 92.00 92 LEU A N 1
ATOM 696 C CA . LEU A 1 92 ? -4.565 10.799 3.738 1.00 92.00 92 LEU A CA 1
ATOM 697 C C . LEU A 1 92 ? -3.547 9.660 3.962 1.00 92.00 92 LEU A C 1
ATOM 699 O O . LEU A 1 92 ? -2.523 9.887 4.594 1.00 92.00 92 LEU A O 1
ATOM 703 N N . SER A 1 93 ? -3.769 8.455 3.422 1.00 94.69 93 SER A N 1
ATOM 704 C CA . SER A 1 93 ? -2.800 7.343 3.535 1.00 94.69 93 SER A CA 1
ATOM 705 C C . SER A 1 93 ? -1.664 7.387 2.509 1.00 94.69 93 SER A C 1
ATOM 707 O O . SER A 1 93 ? -0.786 6.523 2.531 1.00 94.69 93 SER A O 1
ATOM 709 N N . LEU A 1 94 ? -1.697 8.349 1.583 1.00 95.62 94 LEU A N 1
ATOM 710 C CA . LEU A 1 94 ? -0.687 8.494 0.542 1.00 95.62 94 LEU A CA 1
ATOM 711 C C . LEU A 1 94 ? 0.587 9.092 1.145 1.00 95.62 94 LEU A C 1
ATOM 713 O O . LEU A 1 94 ? 0.592 10.243 1.575 1.00 95.62 94 LEU A O 1
ATOM 717 N N . VAL A 1 95 ? 1.657 8.304 1.173 1.00 94.69 95 VAL A N 1
ATOM 718 C CA . VAL A 1 95 ? 2.929 8.663 1.810 1.00 94.69 95 VAL A CA 1
ATOM 719 C C . VAL A 1 95 ? 4.118 8.215 0.966 1.00 94.69 95 VAL A C 1
ATOM 721 O O . VAL A 1 95 ? 3.990 7.370 0.081 1.00 94.69 95 VAL A O 1
ATOM 724 N N . HIS A 1 96 ? 5.292 8.762 1.271 1.00 93.56 96 HIS A N 1
ATOM 725 C CA . HIS A 1 96 ? 6.568 8.317 0.717 1.00 93.56 96 HIS A CA 1
ATOM 726 C C . HIS A 1 96 ? 7.295 7.346 1.656 1.00 93.56 96 HIS A C 1
ATOM 728 O O . HIS A 1 96 ? 6.955 7.194 2.838 1.00 93.56 96 HIS A O 1
ATOM 734 N N . PHE A 1 97 ? 8.330 6.700 1.121 1.00 92.25 97 PHE A N 1
ATOM 735 C CA . PHE A 1 97 ? 9.259 5.899 1.907 1.00 92.25 97 PHE A CA 1
ATOM 736 C C . PHE A 1 97 ? 10.315 6.784 2.568 1.00 92.25 97 PHE A C 1
ATOM 738 O O . PHE A 1 97 ? 10.660 7.864 2.088 1.00 92.25 97 PHE A O 1
ATOM 745 N N . ARG A 1 98 ? 10.859 6.300 3.683 1.00 88.06 98 ARG A N 1
ATOM 746 C CA . ARG A 1 98 ? 12.017 6.912 4.340 1.00 88.06 98 ARG A CA 1
ATOM 747 C C . ARG A 1 98 ? 13.272 6.717 3.485 1.00 88.06 98 ARG A C 1
ATOM 749 O O . ARG A 1 98 ? 13.394 5.735 2.757 1.00 88.06 98 ARG A O 1
ATOM 756 N N . GLU A 1 99 ? 14.230 7.634 3.594 1.00 86.88 99 GLU A N 1
ATOM 757 C CA . GLU A 1 99 ? 15.451 7.626 2.769 1.00 86.88 99 GLU A CA 1
ATOM 758 C C . GLU A 1 99 ? 16.372 6.428 3.041 1.00 86.88 99 GLU A C 1
ATOM 760 O O . GLU A 1 99 ? 17.052 5.948 2.141 1.00 86.88 99 GLU A O 1
ATOM 765 N N . ASN A 1 100 ? 16.394 5.925 4.275 1.00 80.69 100 ASN A N 1
ATOM 766 C CA . ASN A 1 100 ? 17.368 4.933 4.740 1.00 80.69 100 ASN A CA 1
ATOM 767 C C . ASN A 1 100 ? 16.760 3.573 5.115 1.00 80.69 100 ASN A C 1
ATOM 769 O O . ASN A 1 100 ? 17.473 2.682 5.574 1.00 80.69 100 ASN A O 1
ATOM 773 N N . LEU A 1 101 ? 15.445 3.411 4.968 1.00 79.38 101 LEU A N 1
ATOM 774 C CA . LEU A 1 101 ? 14.745 2.183 5.318 1.00 79.38 101 LEU A CA 1
ATOM 775 C C . LEU A 1 101 ? 13.545 1.999 4.397 1.00 79.38 101 LEU A C 1
ATOM 777 O O . LEU A 1 101 ? 12.839 2.966 4.120 1.00 79.38 101 LEU A O 1
ATOM 781 N N . SER A 1 102 ? 13.269 0.752 3.999 1.00 79.56 102 SER A N 1
ATOM 782 C CA . SER A 1 102 ? 12.042 0.381 3.277 1.00 79.56 102 SER A CA 1
ATOM 783 C C . SER A 1 102 ? 10.841 0.398 4.228 1.00 79.56 102 SER A C 1
ATOM 785 O O . SER A 1 102 ? 10.197 -0.603 4.534 1.00 79.56 102 SER A O 1
ATOM 787 N N . ALA A 1 103 ? 10.613 1.573 4.799 1.00 81.50 103 ALA A N 1
ATOM 788 C CA . ALA A 1 103 ? 9.564 1.863 5.737 1.00 81.50 103 ALA A CA 1
ATOM 789 C C . ALA A 1 103 ? 8.827 3.107 5.280 1.00 81.50 103 ALA A C 1
ATOM 791 O O . ALA A 1 103 ? 9.439 4.127 4.963 1.00 81.50 103 ALA A O 1
ATOM 792 N N . ILE A 1 104 ? 7.505 3.023 5.288 1.00 83.88 104 ILE A N 1
ATOM 793 C CA . ILE A 1 104 ? 6.659 4.182 5.039 1.00 83.88 104 ILE A CA 1
ATOM 794 C C . ILE A 1 104 ? 6.747 5.166 6.212 1.00 83.88 104 ILE A C 1
ATOM 796 O O . ILE A 1 104 ? 6.896 4.779 7.379 1.00 83.88 104 ILE A O 1
ATOM 800 N N . GLN A 1 105 ? 6.669 6.458 5.910 1.00 70.31 105 GLN A N 1
ATOM 801 C CA . GLN A 1 105 ? 6.562 7.517 6.911 1.00 70.31 105 GLN A CA 1
ATOM 802 C C . GLN A 1 105 ? 5.082 7.825 7.179 1.00 70.31 105 GLN A C 1
ATOM 804 O O . GLN A 1 105 ? 4.571 8.857 6.762 1.00 70.31 105 GLN A O 1
ATOM 809 N N . GLY A 1 106 ? 4.382 6.883 7.814 1.00 72.19 106 GLY A N 1
ATOM 810 C CA . GLY A 1 106 ? 2.966 7.026 8.160 1.00 72.19 106 GLY A CA 1
ATOM 811 C C . GLY A 1 106 ? 2.722 7.506 9.592 1.00 72.19 106 GLY A C 1
ATOM 812 O O . GLY A 1 106 ? 3.636 7.548 10.421 1.00 72.19 106 GLY A O 1
ATOM 813 N N . ASP A 1 107 ? 1.461 7.831 9.880 1.00 73.88 107 ASP A N 1
ATOM 814 C CA . ASP A 1 107 ? 0.996 8.176 11.222 1.00 73.88 107 ASP A CA 1
ATOM 815 C C . ASP A 1 107 ? 0.909 6.943 12.130 1.00 73.88 107 ASP A C 1
ATOM 817 O O . ASP A 1 107 ? 0.385 5.886 11.763 1.00 73.88 107 ASP A O 1
ATOM 821 N N . ASN A 1 108 ? 1.348 7.111 13.380 1.00 75.38 108 ASN A N 1
ATOM 822 C CA . ASN A 1 108 ? 1.321 6.056 14.395 1.00 75.38 108 ASN A CA 1
ATOM 823 C C . ASN A 1 108 ? -0.100 5.649 14.825 1.00 75.38 108 ASN A C 1
ATOM 825 O O . ASN A 1 108 ? -0.231 4.676 15.545 1.00 75.38 108 ASN A O 1
ATOM 829 N N . ALA A 1 109 ? -1.159 6.361 14.437 1.00 81.88 109 ALA A N 1
ATOM 830 C CA . ALA A 1 109 ? -2.543 6.006 14.765 1.00 81.88 109 ALA A CA 1
ATOM 831 C C . ALA A 1 109 ? -3.475 6.436 13.629 1.00 81.88 109 ALA A C 1
ATOM 833 O O . ALA A 1 109 ? -4.248 7.390 13.744 1.00 81.88 109 ALA A O 1
ATOM 834 N N . PHE A 1 110 ? -3.351 5.746 12.503 1.00 90.50 110 PHE A N 1
ATOM 835 C CA . PHE A 1 110 ? -4.071 6.070 11.288 1.00 90.50 110 PHE A CA 1
ATOM 836 C C . PHE A 1 110 ? -5.541 5.654 11.408 1.00 90.50 110 PHE A C 1
ATOM 838 O O . PHE A 1 110 ? -5.849 4.491 11.680 1.00 90.50 110 PHE A O 1
ATOM 845 N N . LYS A 1 111 ? -6.447 6.625 11.256 1.00 93.19 111 LYS A N 1
ATOM 846 C CA . LYS A 1 111 ? -7.894 6.449 11.440 1.00 93.19 111 LYS A CA 1
ATOM 847 C C . LYS A 1 111 ? -8.551 6.007 10.137 1.00 93.19 111 LYS A C 1
ATOM 849 O O . LYS A 1 111 ? -8.284 6.598 9.096 1.00 93.19 111 LYS A O 1
ATOM 854 N N . ILE A 1 112 ? -9.446 5.024 10.206 1.00 93.88 112 ILE A N 1
ATOM 855 C CA . ILE A 1 112 ? -10.177 4.492 9.048 1.00 93.88 112 ILE A CA 1
ATOM 856 C C . ILE A 1 112 ? -11.620 5.021 9.061 1.00 93.88 112 ILE A C 1
ATOM 858 O O . ILE A 1 112 ? -12.433 4.545 9.855 1.00 93.88 112 ILE A O 1
ATOM 862 N N . PRO A 1 113 ? -11.972 6.012 8.221 1.00 93.31 113 PRO A N 1
ATOM 863 C CA . PRO A 1 113 ? -13.290 6.642 8.259 1.00 93.31 113 PRO A CA 1
ATOM 864 C C . PRO A 1 113 ? -14.441 5.635 8.154 1.00 93.31 113 PRO A C 1
ATOM 866 O O . PRO A 1 113 ? -14.373 4.687 7.377 1.00 93.31 113 PRO A O 1
ATOM 869 N N . GLY A 1 114 ? -15.510 5.861 8.922 1.00 92.19 114 GLY A N 1
ATOM 870 C CA . GLY A 1 114 ? -16.705 5.009 8.894 1.00 92.19 114 GLY A CA 1
ATOM 871 C C . GLY A 1 114 ? -16.575 3.674 9.636 1.00 92.19 114 GLY A C 1
ATOM 872 O O . GLY A 1 114 ? -17.478 2.853 9.527 1.00 92.19 114 GLY A O 1
ATOM 873 N N . THR A 1 115 ? -15.493 3.467 10.388 1.00 95.94 115 THR A N 1
ATOM 874 C CA . THR A 1 115 ? -15.272 2.261 11.205 1.00 95.94 115 THR A CA 1
ATOM 875 C C . THR A 1 115 ? -15.094 2.612 12.679 1.00 95.94 115 THR A C 1
ATOM 877 O O . THR A 1 115 ? -14.787 3.761 13.017 1.00 95.94 115 THR A O 1
ATOM 880 N N . LEU A 1 116 ? -15.248 1.621 13.551 1.00 96.56 116 LEU A N 1
ATOM 881 C CA . LEU A 1 116 ? -15.028 1.676 14.995 1.00 96.56 116 LEU A CA 1
ATOM 882 C C . LEU A 1 116 ? -13.923 0.689 15.410 1.00 96.56 116 LEU A C 1
ATOM 884 O O . LEU A 1 116 ? -13.431 -0.110 14.610 1.00 96.56 116 LEU A O 1
ATOM 888 N N . GLY A 1 117 ? -13.511 0.733 16.679 1.00 96.44 117 GLY A N 1
ATOM 889 C CA . GLY A 1 117 ? -12.668 -0.325 17.238 1.00 96.44 117 GLY A CA 1
ATOM 890 C C . GLY A 1 117 ? -13.391 -1.672 17.237 1.00 96.44 117 GLY A C 1
ATOM 891 O O . GLY A 1 117 ? -14.607 -1.732 17.393 1.00 96.44 117 GLY A O 1
ATOM 892 N N . GLY A 1 118 ? -12.653 -2.762 17.052 1.00 97.00 118 GLY A N 1
ATOM 893 C CA . GLY A 1 118 ? -13.218 -4.109 16.967 1.00 97.00 118 GLY A CA 1
ATOM 894 C C . GLY A 1 118 ? -13.804 -4.476 15.600 1.00 97.00 118 GLY A C 1
ATOM 895 O O . GLY A 1 118 ? -14.035 -5.662 15.368 1.00 97.00 118 GLY A O 1
ATOM 896 N N . ASP A 1 119 ? -13.984 -3.515 14.688 1.00 97.50 119 ASP A N 1
ATOM 897 C CA . ASP A 1 119 ? -14.388 -3.807 13.313 1.00 97.50 119 ASP A CA 1
ATOM 898 C C . ASP A 1 119 ? -13.292 -4.596 12.591 1.00 97.50 119 ASP A C 1
ATOM 900 O O . ASP A 1 119 ? -12.103 -4.271 12.665 1.00 97.50 119 ASP A O 1
ATOM 904 N N . GLU A 1 120 ? -13.700 -5.631 11.863 1.00 98.00 120 GLU A N 1
ATOM 905 C CA . GLU A 1 120 ? -12.819 -6.402 10.993 1.00 98.00 120 GLU A CA 1
ATOM 906 C C . GLU A 1 120 ? -12.866 -5.829 9.569 1.00 98.00 120 GLU A C 1
ATOM 908 O O . GLU A 1 120 ? -13.939 -5.674 8.980 1.00 98.00 120 GLU A O 1
ATOM 913 N N . ILE A 1 121 ? -11.699 -5.528 8.999 1.00 98.06 121 ILE A N 1
ATOM 914 C CA . ILE A 1 121 ? -11.569 -4.972 7.647 1.00 98.06 121 ILE A CA 1
ATOM 915 C C . ILE A 1 121 ? -10.533 -5.736 6.830 1.00 98.06 121 ILE A C 1
ATOM 917 O O . ILE A 1 121 ? -9.583 -6.299 7.378 1.00 98.06 121 ILE A O 1
ATOM 921 N N . THR A 1 122 ? -10.678 -5.706 5.507 1.00 98.25 122 THR A N 1
ATOM 922 C CA . THR A 1 122 ? -9.633 -6.166 4.587 1.00 98.25 122 THR A CA 1
ATOM 923 C C . THR A 1 122 ? -8.799 -4.986 4.115 1.00 98.25 122 THR A C 1
ATOM 925 O O . THR A 1 122 ? -9.335 -3.928 3.787 1.00 98.25 122 THR A O 1
ATOM 928 N N . ILE A 1 123 ? -7.482 -5.173 4.081 1.00 97.94 123 ILE A N 1
ATOM 929 C CA . ILE A 1 123 ? -6.498 -4.161 3.710 1.00 97.94 123 ILE A CA 1
ATOM 930 C C . ILE A 1 123 ? -5.599 -4.639 2.568 1.00 97.94 123 ILE A C 1
ATOM 932 O O . ILE A 1 123 ? -5.364 -5.838 2.396 1.00 97.94 123 ILE A O 1
ATOM 936 N N . GLN A 1 124 ? -5.049 -3.680 1.828 1.00 97.81 124 GLN A N 1
ATOM 937 C CA . GLN A 1 124 ? -3.989 -3.880 0.846 1.00 97.81 124 GLN A CA 1
ATOM 938 C C . GLN A 1 124 ? -3.081 -2.649 0.820 1.00 97.81 124 GLN A C 1
ATOM 940 O O . GLN A 1 124 ? -3.562 -1.520 0.722 1.00 97.81 124 GLN A O 1
ATOM 945 N N . LEU A 1 125 ? -1.767 -2.854 0.878 1.00 97.25 125 LEU A N 1
ATOM 946 C CA . LEU A 1 125 ? -0.800 -1.793 0.623 1.00 97.25 125 LEU A CA 1
ATOM 947 C C . LEU A 1 125 ? -0.489 -1.769 -0.873 1.00 97.25 125 LEU A C 1
ATOM 949 O O . LEU A 1 125 ? -0.104 -2.793 -1.436 1.00 97.25 125 LEU A O 1
ATOM 953 N N . ARG A 1 126 ? -0.641 -0.613 -1.517 1.00 98.06 126 ARG A N 1
ATOM 954 C CA . ARG A 1 126 ? -0.254 -0.412 -2.918 1.00 98.06 126 ARG A CA 1
ATOM 955 C C . ARG A 1 126 ? 0.935 0.526 -2.984 1.00 98.06 126 ARG A C 1
ATOM 957 O O . ARG A 1 126 ? 0.949 1.538 -2.289 1.00 98.06 126 ARG A O 1
ATOM 964 N N . VAL A 1 127 ? 1.923 0.178 -3.799 1.00 97.69 127 VAL A N 1
ATOM 965 C CA . VAL A 1 127 ? 3.176 0.924 -3.947 1.00 97.69 127 VAL A CA 1
ATOM 966 C C . VAL A 1 127 ? 3.453 1.145 -5.424 1.00 97.69 127 VAL A C 1
ATOM 968 O O . VAL A 1 127 ? 3.247 0.238 -6.227 1.00 97.69 127 VAL A O 1
ATOM 971 N N . TRP A 1 128 ? 3.909 2.337 -5.795 1.00 98.31 128 TRP A N 1
ATOM 972 C CA . TRP A 1 128 ? 4.286 2.650 -7.173 1.00 98.31 128 TRP A CA 1
ATOM 973 C C . TRP A 1 128 ? 5.396 3.693 -7.240 1.00 98.31 128 TRP A C 1
ATOM 975 O O . TRP A 1 128 ? 5.599 4.459 -6.299 1.00 98.31 128 TRP A O 1
ATOM 985 N N . ALA A 1 129 ? 6.130 3.721 -8.350 1.00 98.19 129 ALA A N 1
ATOM 986 C CA . ALA A 1 129 ? 7.109 4.768 -8.614 1.00 98.19 129 ALA A CA 1
ATOM 987 C C . ALA A 1 129 ? 6.411 6.112 -8.879 1.00 98.19 129 ALA A C 1
ATOM 989 O O . ALA A 1 129 ? 5.411 6.171 -9.590 1.00 98.19 129 ALA A O 1
ATOM 990 N N . ALA A 1 130 ? 6.960 7.203 -8.346 1.00 97.94 130 ALA A N 1
ATOM 991 C CA . ALA A 1 130 ? 6.430 8.555 -8.541 1.00 97.94 130 ALA A CA 1
ATOM 992 C C . ALA A 1 130 ? 6.567 9.059 -9.986 1.00 97.94 130 ALA A C 1
ATOM 994 O O . ALA A 1 130 ? 5.893 10.011 -10.379 1.00 97.94 130 ALA A O 1
ATOM 995 N N . VAL A 1 131 ? 7.438 8.430 -10.774 1.00 97.81 131 VAL A N 1
ATOM 996 C CA . VAL A 1 131 ? 7.666 8.724 -12.187 1.00 97.81 131 VAL A CA 1
ATOM 997 C C . VAL A 1 131 ? 7.737 7.397 -12.942 1.00 97.81 131 VAL A C 1
ATOM 999 O O . VAL A 1 131 ? 8.389 6.453 -12.497 1.00 97.81 131 VAL A O 1
ATOM 1002 N N . SER A 1 132 ? 7.040 7.323 -14.071 1.00 97.25 132 SER A N 1
ATOM 1003 C CA . SER A 1 132 ? 7.120 6.217 -15.031 1.00 97.25 132 SER A CA 1
ATOM 1004 C C . SER A 1 132 ? 8.517 6.088 -15.647 1.00 97.25 132 SER A C 1
ATOM 1006 O O . SER A 1 132 ? 9.319 7.025 -15.610 1.00 97.25 132 SER A O 1
ATOM 1008 N N . LEU A 1 133 ? 8.807 4.949 -16.281 1.00 95.56 133 LEU A N 1
ATOM 1009 C CA . LEU A 1 133 ? 10.068 4.778 -17.011 1.00 95.56 133 LEU A CA 1
ATOM 1010 C C . LEU A 1 133 ? 10.221 5.759 -18.187 1.00 95.56 133 LEU A C 1
ATOM 1012 O O . LEU A 1 133 ? 11.343 6.104 -18.550 1.00 95.56 133 LEU A O 1
ATOM 1016 N N . SER A 1 134 ? 9.115 6.253 -18.748 1.00 96.06 134 SER A N 1
ATOM 1017 C CA . SER A 1 134 ? 9.111 7.300 -19.778 1.00 96.06 134 SER A CA 1
ATOM 1018 C C . SER A 1 134 ? 9.245 8.734 -19.238 1.00 96.06 134 SER A C 1
ATOM 1020 O O . SER A 1 134 ? 9.206 9.688 -20.017 1.00 96.06 134 SER A O 1
ATOM 1022 N N . GLY A 1 135 ? 9.413 8.923 -17.924 1.00 97.25 135 GLY A N 1
ATOM 1023 C CA . GLY A 1 135 ? 9.616 10.240 -17.310 1.00 97.25 135 GLY A CA 1
ATOM 1024 C C . GLY A 1 135 ? 8.329 11.011 -16.990 1.00 97.25 135 GLY A C 1
ATOM 1025 O O . GLY A 1 135 ? 8.397 12.163 -16.563 1.00 97.25 135 GLY A O 1
ATOM 1026 N N . LYS A 1 136 ? 7.149 10.405 -17.168 1.00 97.62 136 LYS A N 1
ATOM 1027 C CA . LYS A 1 136 ? 5.858 11.012 -16.797 1.00 97.62 136 LYS A CA 1
ATOM 1028 C C . LYS A 1 136 ? 5.567 10.821 -15.305 1.00 97.62 136 LYS A C 1
ATOM 1030 O O . LYS A 1 136 ? 5.729 9.697 -14.825 1.00 97.62 136 LYS A O 1
ATOM 1035 N N . PRO A 1 137 ? 5.119 11.857 -14.576 1.00 98.00 137 PRO A N 1
ATOM 1036 C CA . PRO A 1 137 ? 4.781 11.736 -13.161 1.00 98.00 137 PRO A CA 1
ATOM 1037 C C . PRO A 1 137 ? 3.513 10.894 -12.948 1.00 98.00 137 PRO A C 1
ATOM 1039 O O . PRO A 1 137 ? 2.559 11.014 -13.712 1.00 98.00 137 PRO A O 1
ATOM 1042 N N . ALA A 1 138 ? 3.494 10.091 -11.883 1.00 98.06 138 ALA A N 1
ATOM 1043 C CA . ALA A 1 138 ? 2.354 9.294 -11.432 1.00 98.06 138 ALA A CA 1
ATOM 1044 C C . ALA A 1 138 ? 2.047 9.623 -9.962 1.00 98.06 138 ALA A C 1
ATOM 1046 O O . ALA A 1 138 ? 2.821 9.310 -9.055 1.00 98.06 138 ALA A O 1
ATOM 1047 N N . SER A 1 139 ? 0.915 10.280 -9.724 1.00 97.12 139 SER A N 1
ATOM 1048 C CA . SER A 1 139 ? 0.512 10.808 -8.412 1.00 97.12 139 SER A CA 1
ATOM 1049 C C . SER A 1 139 ? -0.632 10.025 -7.766 1.00 97.12 139 SER A C 1
ATOM 1051 O O . SER A 1 139 ? -0.840 10.100 -6.556 1.00 97.12 139 SER A O 1
ATOM 1053 N N . SER A 1 140 ? -1.361 9.249 -8.566 1.00 97.38 140 SER A N 1
ATOM 1054 C CA . SER A 1 140 ? -2.504 8.455 -8.136 1.00 97.38 140 SER A CA 1
ATOM 1055 C C . SER A 1 140 ? -2.400 7.014 -8.629 1.00 97.38 140 SER A C 1
ATOM 1057 O O . SER A 1 140 ? -1.712 6.716 -9.603 1.00 97.38 140 SER A O 1
ATOM 1059 N N . TRP A 1 141 ? -3.134 6.103 -7.989 1.00 96.94 141 TRP A N 1
ATOM 1060 C CA . TRP A 1 141 ? -3.241 4.731 -8.486 1.00 96.94 141 TRP A CA 1
ATOM 1061 C C . TRP A 1 141 ? -3.921 4.652 -9.863 1.00 96.94 141 TRP A C 1
ATOM 1063 O O . TRP A 1 141 ? -3.633 3.740 -10.633 1.00 96.94 141 TRP A O 1
ATOM 1073 N N . GLN A 1 142 ? -4.799 5.604 -10.190 1.00 97.25 142 GLN A N 1
ATOM 1074 C CA . GLN A 1 142 ? -5.413 5.672 -11.515 1.00 97.25 142 GLN A CA 1
ATOM 1075 C C . GLN A 1 142 ? -4.361 6.003 -12.583 1.00 97.25 142 GLN A C 1
ATOM 1077 O O . GLN A 1 142 ? -4.285 5.300 -13.584 1.00 97.25 142 GLN A O 1
ATOM 1082 N N . ASP A 1 143 ? -3.467 6.958 -12.305 1.00 97.38 143 ASP A N 1
ATOM 1083 C CA . ASP A 1 143 ? -2.337 7.301 -13.182 1.00 97.38 143 ASP A CA 1
ATOM 1084 C C . ASP A 1 143 ? -1.482 6.056 -13.475 1.00 97.38 143 ASP A C 1
ATOM 1086 O O . ASP A 1 143 ? -1.067 5.818 -14.605 1.00 97.38 143 ASP A O 1
ATOM 1090 N N . VAL A 1 144 ? -1.246 5.230 -12.450 1.00 97.06 144 VAL A N 1
ATOM 1091 C CA . VAL A 1 144 ? -0.504 3.968 -12.567 1.00 97.06 144 VAL A CA 1
ATOM 1092 C C . VAL A 1 144 ? -1.235 2.990 -13.486 1.00 97.06 144 VAL A C 1
ATOM 1094 O O . VAL A 1 144 ? -0.603 2.364 -14.333 1.00 97.06 144 VAL A O 1
ATOM 1097 N N . ILE A 1 145 ? -2.555 2.829 -13.346 1.00 95.50 145 ILE A N 1
ATOM 1098 C CA . ILE A 1 145 ? -3.362 1.969 -14.232 1.00 95.50 145 ILE A CA 1
ATOM 1099 C C . ILE A 1 145 ? -3.253 2.440 -15.686 1.00 95.50 145 ILE A C 1
ATOM 1101 O O . ILE A 1 145 ? -3.047 1.610 -16.569 1.00 95.50 145 ILE A O 1
ATOM 1105 N N . ASP A 1 146 ? -3.320 3.750 -15.910 1.00 95.94 146 ASP A N 1
ATOM 1106 C CA . ASP A 1 146 ? -3.297 4.353 -17.244 1.00 95.94 146 ASP A CA 1
ATOM 1107 C C . ASP A 1 146 ? -1.887 4.376 -17.872 1.00 95.94 146 ASP A C 1
ATOM 1109 O O . ASP A 1 146 ? -1.750 4.497 -19.090 1.00 95.94 146 ASP A O 1
ATOM 1113 N N . MET A 1 147 ? -0.832 4.223 -17.061 1.00 95.81 147 MET A N 1
ATOM 1114 C CA . MET A 1 147 ? 0.571 4.177 -17.489 1.00 95.81 147 MET A CA 1
ATOM 1115 C C . MET A 1 147 ? 1.197 2.794 -17.223 1.00 95.81 147 MET A C 1
ATOM 1117 O O . MET A 1 147 ? 1.671 2.519 -16.115 1.00 95.81 147 MET A O 1
ATOM 1121 N N . PRO A 1 148 ? 1.220 1.889 -18.218 1.00 94.56 148 PRO A N 1
ATOM 1122 C CA . PRO A 1 148 ? 1.713 0.515 -18.060 1.00 94.56 148 PRO A CA 1
ATOM 1123 C C . PRO A 1 148 ? 3.182 0.444 -17.611 1.00 94.56 148 PRO A C 1
ATOM 1125 O O . PRO A 1 148 ? 3.545 -0.430 -16.822 1.00 94.56 148 PRO A O 1
ATOM 1128 N N . ASP A 1 149 ? 3.990 1.427 -18.012 1.00 95.88 149 ASP A N 1
ATOM 1129 C CA . ASP A 1 149 ? 5.420 1.558 -17.726 1.00 95.88 149 ASP A CA 1
ATOM 1130 C C . ASP A 1 149 ? 5.753 2.108 -16.326 1.00 95.88 149 ASP A C 1
ATOM 1132 O O . ASP A 1 149 ? 6.919 2.379 -16.040 1.00 95.88 149 ASP A O 1
ATOM 1136 N N . VAL A 1 150 ? 4.769 2.282 -15.437 1.00 97.88 150 VAL A N 1
ATOM 1137 C CA . VAL A 1 150 ? 5.016 2.617 -14.026 1.00 97.88 150 VAL A CA 1
ATOM 1138 C C . VAL A 1 150 ? 5.270 1.338 -13.219 1.00 97.88 150 VAL A C 1
ATOM 1140 O O . VAL A 1 150 ? 4.357 0.505 -13.104 1.00 97.88 150 VAL A O 1
ATOM 1143 N N . PRO A 1 151 ? 6.461 1.180 -12.601 1.00 98.19 151 PRO A N 1
ATOM 1144 C CA . PRO A 1 151 ? 6.697 0.131 -11.618 1.00 98.19 151 PRO A CA 1
ATOM 1145 C C . PRO A 1 151 ? 5.690 0.215 -10.475 1.00 98.19 151 PRO A C 1
ATOM 1147 O O . PRO A 1 151 ? 5.564 1.254 -9.823 1.00 98.19 151 PRO A O 1
ATOM 1150 N N . ARG A 1 152 ? 4.984 -0.883 -10.220 1.00 98.25 152 ARG A N 1
ATOM 1151 C CA . ARG A 1 152 ? 3.915 -0.959 -9.222 1.00 98.25 152 ARG A CA 1
ATOM 1152 C C . ARG A 1 152 ? 3.936 -2.293 -8.497 1.00 98.25 152 ARG A C 1
ATOM 1154 O O . ARG A 1 152 ? 4.419 -3.281 -9.024 1.00 98.25 152 ARG A O 1
ATOM 1161 N N . GLY A 1 153 ? 3.369 -2.342 -7.307 1.00 97.50 153 GLY A N 1
ATOM 1162 C CA . GLY A 1 153 ? 3.219 -3.564 -6.535 1.00 97.50 153 GLY A CA 1
ATOM 1163 C C . GLY A 1 153 ? 2.064 -3.431 -5.563 1.00 97.50 153 GLY A C 1
ATOM 1164 O O . GLY A 1 153 ? 1.654 -2.328 -5.192 1.00 97.50 153 GLY A O 1
ATOM 1165 N N . LYS A 1 154 ? 1.521 -4.571 -5.161 1.00 97.75 154 LYS A N 1
ATOM 1166 C CA . LYS A 1 154 ? 0.435 -4.662 -4.193 1.00 97.75 154 LYS A CA 1
ATOM 1167 C C . LYS A 1 154 ? 0.825 -5.715 -3.171 1.00 97.75 154 LYS A C 1
ATOM 1169 O O . LYS A 1 154 ? 1.416 -6.716 -3.552 1.00 97.75 154 LYS A O 1
ATOM 1174 N N . SER A 1 155 ? 0.480 -5.531 -1.905 1.00 97.25 155 SER A N 1
ATOM 1175 C CA . SER A 1 155 ? 0.528 -6.635 -0.948 1.00 97.25 155 SER A CA 1
ATOM 1176 C C . SER A 1 155 ? -0.581 -7.647 -1.249 1.00 97.25 155 SER A C 1
ATOM 1178 O O . SER A 1 155 ? -1.587 -7.322 -1.899 1.00 97.25 155 SER A O 1
ATOM 1180 N N . ARG A 1 156 ? -0.474 -8.855 -0.688 1.00 97.06 156 ARG A N 1
ATOM 1181 C CA . ARG A 1 156 ? -1.658 -9.707 -0.521 1.00 97.06 156 ARG A CA 1
ATOM 1182 C C . ARG A 1 156 ? -2.729 -9.001 0.306 1.00 97.06 156 ARG A C 1
ATOM 1184 O O . ARG A 1 156 ? -2.438 -8.104 1.105 1.00 97.06 156 ARG A O 1
ATOM 1191 N N . LEU A 1 157 ? -3.969 -9.428 0.089 1.00 97.56 157 LEU A N 1
ATOM 1192 C CA . LEU A 1 157 ? -5.092 -9.048 0.932 1.00 97.56 157 LEU A CA 1
ATOM 1193 C C . LEU A 1 157 ? -4.873 -9.632 2.325 1.00 97.56 157 LEU A C 1
ATOM 1195 O O . LEU A 1 157 ? -4.629 -10.831 2.467 1.00 97.56 157 LEU A O 1
ATOM 1199 N N . ALA A 1 158 ? -4.979 -8.784 3.336 1.00 97.25 158 ALA A N 1
ATOM 1200 C CA . ALA A 1 158 ? -4.915 -9.196 4.727 1.00 97.25 158 ALA A CA 1
ATOM 1201 C C . ALA A 1 158 ? -6.150 -8.690 5.463 1.00 97.25 158 ALA A C 1
ATOM 1203 O O . ALA A 1 158 ? -6.673 -7.623 5.148 1.00 97.25 158 ALA A O 1
ATOM 1204 N N . THR A 1 159 ? -6.608 -9.446 6.451 1.00 97.50 159 THR A N 1
ATOM 1205 C CA . THR A 1 159 ? -7.734 -9.050 7.295 1.00 97.50 159 THR A CA 1
ATOM 1206 C C . THR A 1 159 ? -7.217 -8.694 8.680 1.00 97.50 159 THR A C 1
ATOM 1208 O O . THR A 1 159 ? -6.399 -9.424 9.240 1.00 97.50 159 THR A O 1
ATOM 1211 N N . ILE A 1 160 ? -7.662 -7.560 9.218 1.00 97.06 160 ILE A N 1
ATOM 1212 C CA . ILE A 1 160 ? -7.250 -7.061 10.534 1.00 97.06 160 ILE A CA 1
ATOM 1213 C C . ILE A 1 160 ? -8.461 -6.584 11.333 1.00 97.06 160 ILE A C 1
ATOM 1215 O O . ILE A 1 160 ? -9.451 -6.132 10.763 1.00 97.06 160 ILE A O 1
ATOM 1219 N N . VAL A 1 161 ? -8.344 -6.637 12.659 1.00 97.38 161 VAL A N 1
ATOM 1220 C CA . VAL A 1 161 ? -9.313 -6.054 13.594 1.00 97.38 161 VAL A CA 1
ATOM 1221 C C . VAL A 1 161 ? -8.795 -4.690 14.035 1.00 97.38 161 VAL A C 1
ATOM 1223 O O . VAL A 1 161 ? -7.677 -4.595 14.541 1.00 97.38 161 VAL A O 1
ATOM 1226 N N . LEU A 1 162 ? -9.579 -3.635 13.836 1.00 97.06 162 LEU A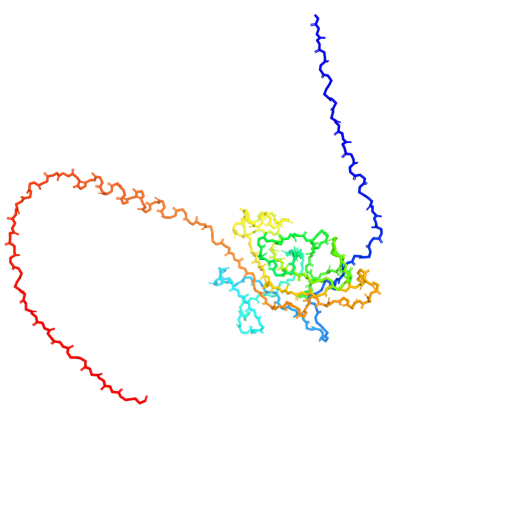 N 1
ATOM 1227 C CA . LEU A 1 162 ? -9.176 -2.269 14.157 1.00 97.06 162 LEU A CA 1
ATOM 1228 C C . LEU A 1 162 ? -9.110 -2.027 15.668 1.00 97.06 162 LEU A C 1
ATOM 1230 O O . LEU A 1 162 ? -9.883 -2.577 16.451 1.00 97.06 162 LEU A O 1
ATOM 1234 N N . GLY A 1 163 ? -8.184 -1.166 16.084 1.00 96.00 163 GLY A N 1
ATOM 1235 C CA . GLY A 1 163 ? -8.120 -0.664 17.453 1.00 96.00 163 GLY A CA 1
ATOM 1236 C C . GLY A 1 163 ? -9.049 0.517 17.698 1.00 96.00 163 GLY A C 1
ATOM 1237 O O . GLY A 1 163 ? -9.777 0.934 16.800 1.00 96.00 163 GLY A O 1
ATOM 1238 N N . ASN A 1 164 ? -8.911 1.117 18.884 1.00 95.00 164 ASN A N 1
ATOM 1239 C CA . ASN A 1 164 ? -9.756 2.175 19.453 1.00 95.00 164 ASN A CA 1
ATOM 1240 C C . ASN A 1 164 ? -11.003 1.619 20.173 1.00 95.00 164 ASN A C 1
ATOM 1242 O O . ASN A 1 164 ? -10.993 0.467 20.599 1.00 95.00 164 ASN A O 1
ATOM 1246 N N . ILE A 1 165 ? -12.036 2.431 20.397 1.00 95.31 165 ILE A N 1
ATOM 1247 C CA . ILE A 1 165 ? -13.254 2.018 21.109 1.00 95.31 165 ILE A CA 1
ATOM 1248 C C . ILE A 1 165 ? -14.301 1.495 20.120 1.00 95.31 165 ILE A C 1
ATOM 1250 O O . ILE A 1 165 ? -14.541 2.111 19.080 1.00 95.31 165 ILE A O 1
ATOM 1254 N N . SER A 1 166 ? -14.909 0.360 20.445 1.00 96.00 166 SER A N 1
ATOM 1255 C CA . SER A 1 166 ? -16.028 -0.238 19.710 1.00 96.00 166 SER A CA 1
ATOM 1256 C C . SER A 1 166 ? -17.386 0.369 20.080 1.00 96.00 166 SER A C 1
ATOM 1258 O O . SER A 1 166 ? -17.502 1.163 21.013 1.00 96.00 166 SER A O 1
ATOM 1260 N N . ALA A 1 167 ? -18.448 -0.044 19.381 1.00 93.81 167 ALA A N 1
ATOM 1261 C CA . ALA A 1 167 ? -19.817 0.406 19.655 1.00 93.81 167 ALA A CA 1
ATOM 1262 C C . ALA A 1 167 ? -20.315 0.069 21.079 1.00 93.81 167 ALA A C 1
ATOM 1264 O O . ALA A 1 167 ? -21.119 0.806 21.643 1.00 93.81 167 ALA A O 1
ATOM 1265 N N . ASP A 1 168 ? -19.825 -1.021 21.676 1.00 94.56 168 ASP A N 1
ATOM 1266 C CA . ASP A 1 168 ? -20.121 -1.468 23.044 1.00 94.56 168 ASP A CA 1
ATOM 1267 C C . ASP A 1 168 ? -19.169 -0.875 24.105 1.00 94.56 168 ASP A C 1
ATOM 1269 O O . ASP A 1 168 ? -19.111 -1.364 25.230 1.00 94.56 168 ASP A O 1
ATOM 1273 N N . ASN A 1 169 ? -18.430 0.192 23.772 1.00 93.75 169 ASN A N 1
ATOM 1274 C CA . ASN A 1 169 ? -17.436 0.848 24.633 1.00 93.75 169 ASN A CA 1
ATOM 1275 C C . ASN A 1 169 ? -16.267 -0.052 25.072 1.00 93.75 169 ASN A C 1
ATOM 1277 O O . ASN A 1 169 ? -15.593 0.228 26.068 1.00 93.75 169 ASN A O 1
ATOM 1281 N N . LYS A 1 170 ? -15.983 -1.124 24.326 1.00 96.06 170 LYS A N 1
ATOM 1282 C CA . LYS A 1 170 ? -14.846 -2.000 24.600 1.00 96.06 170 LYS A CA 1
ATOM 1283 C C . LYS A 1 170 ? -13.579 -1.454 23.925 1.00 96.06 170 LYS A C 1
ATOM 1285 O O . LYS A 1 170 ? -13.605 -1.115 22.741 1.00 96.06 170 LYS A O 1
ATOM 1290 N N . PRO A 1 171 ? -12.447 -1.371 24.644 1.00 95.88 171 PRO A N 1
ATOM 1291 C CA . PRO A 1 171 ? -11.192 -0.937 24.049 1.00 95.88 171 PRO A CA 1
ATOM 1292 C C . PRO A 1 171 ? -10.530 -2.065 23.246 1.00 95.88 171 PRO A C 1
ATOM 1294 O O . PRO A 1 171 ? -10.405 -3.197 23.717 1.00 95.88 171 PRO A O 1
ATOM 1297 N N . TYR A 1 172 ? -10.042 -1.722 22.056 1.00 96.06 172 TYR A N 1
ATOM 1298 C CA . TYR A 1 172 ? -9.211 -2.558 21.194 1.00 96.06 172 TYR A CA 1
ATOM 1299 C C . TYR A 1 172 ? -7.856 -1.883 20.965 1.00 96.06 172 TYR A C 1
ATOM 1301 O O . TYR A 1 172 ? -7.764 -0.672 20.756 1.00 96.06 172 TYR A O 1
ATOM 1309 N N . ILE A 1 173 ? -6.780 -2.668 20.992 1.00 93.81 173 ILE A N 1
ATOM 1310 C CA . ILE A 1 173 ? -5.424 -2.167 20.738 1.00 93.81 173 ILE A CA 1
ATOM 1311 C C . ILE A 1 173 ? -5.220 -2.076 19.219 1.00 93.81 173 ILE A C 1
ATOM 1313 O O . ILE A 1 173 ? -5.426 -3.083 18.541 1.00 93.81 173 ILE A O 1
ATOM 1317 N N . PRO A 1 174 ? -4.803 -0.920 18.666 1.00 92.62 174 PRO A N 1
ATOM 1318 C CA . PRO A 1 174 ? -4.534 -0.800 17.236 1.00 92.62 174 PRO A CA 1
ATOM 1319 C C . PRO A 1 174 ? -3.466 -1.797 16.769 1.00 92.62 174 PRO A C 1
ATOM 1321 O O . PRO A 1 174 ? -2.359 -1.803 17.320 1.00 92.62 174 PRO A O 1
ATOM 1324 N N . PRO A 1 175 ? -3.754 -2.632 15.754 1.00 93.50 175 PRO A N 1
ATOM 1325 C CA . PRO A 1 175 ? -2.768 -3.563 15.231 1.00 93.50 175 PRO A CA 1
ATOM 1326 C C . PRO A 1 175 ? -1.690 -2.811 14.444 1.00 93.50 175 PRO A C 1
ATOM 1328 O O . PRO A 1 175 ? -1.956 -1.798 13.790 1.00 93.50 175 PRO A O 1
ATOM 1331 N N . ASN A 1 176 ? -0.465 -3.339 14.458 1.00 91.06 176 ASN A N 1
ATOM 1332 C CA . ASN A 1 176 ? 0.576 -2.891 13.539 1.00 91.06 176 ASN A CA 1
ATOM 1333 C C . ASN A 1 176 ? 0.398 -3.587 12.186 1.00 91.06 176 ASN A C 1
ATOM 1335 O O . ASN A 1 176 ? 0.500 -4.814 12.102 1.00 91.06 176 ASN A O 1
ATOM 1339 N N . MET A 1 177 ? 0.188 -2.798 11.131 1.00 91.81 177 MET A N 1
ATOM 1340 C CA . MET A 1 177 ? 0.039 -3.297 9.764 1.00 91.81 177 MET A CA 1
ATOM 1341 C C . MET A 1 177 ? 1.223 -4.175 9.325 1.00 91.81 177 MET A C 1
ATOM 1343 O O . MET A 1 177 ? 1.029 -5.149 8.602 1.00 91.81 177 MET A O 1
ATOM 1347 N N . ALA A 1 178 ? 2.434 -3.909 9.822 1.00 90.06 178 ALA A N 1
ATOM 1348 C CA . ALA A 1 178 ? 3.634 -4.683 9.512 1.00 90.06 178 ALA A CA 1
ATOM 1349 C C . ALA A 1 178 ? 3.541 -6.188 9.849 1.00 90.06 178 ALA A C 1
ATOM 1351 O O . ALA A 1 178 ? 4.336 -6.974 9.331 1.00 90.06 178 ALA A O 1
ATOM 1352 N N . PHE A 1 179 ? 2.615 -6.595 10.727 1.00 89.75 179 PHE A N 1
ATOM 1353 C CA . PHE A 1 179 ? 2.367 -8.009 11.044 1.00 89.75 179 PHE A CA 1
ATOM 1354 C C . PHE A 1 179 ? 1.361 -8.681 10.109 1.00 89.75 179 PHE A C 1
ATOM 1356 O O . PHE A 1 179 ? 1.350 -9.903 10.021 1.00 89.75 179 PHE A O 1
ATOM 1363 N N . ALA A 1 180 ? 0.526 -7.898 9.428 1.00 90.75 180 ALA A N 1
ATOM 1364 C CA . ALA A 1 180 ? -0.453 -8.396 8.469 1.00 90.75 180 ALA A CA 1
ATOM 1365 C C . ALA A 1 180 ? 0.116 -8.466 7.043 1.00 90.75 180 ALA A C 1
ATOM 1367 O O . ALA A 1 180 ? -0.386 -9.218 6.213 1.00 90.75 180 ALA A O 1
ATOM 1368 N N . LEU A 1 181 ? 1.156 -7.680 6.757 1.00 93.12 181 LEU A N 1
ATOM 1369 C CA . LEU A 1 181 ? 1.790 -7.628 5.446 1.00 93.12 181 LEU A CA 1
ATOM 1370 C C . LEU A 1 181 ? 2.962 -8.608 5.338 1.00 93.12 181 LEU A C 1
ATOM 1372 O O . LEU A 1 181 ? 3.829 -8.671 6.217 1.00 93.12 181 LEU A O 1
ATOM 1376 N N . GLU A 1 182 ? 3.015 -9.292 4.201 1.00 93.06 182 GLU A N 1
ATOM 1377 C CA . GLU A 1 182 ? 4.207 -9.975 3.705 1.00 93.06 182 GLU A CA 1
ATOM 1378 C C . GLU A 1 182 ? 5.029 -9.054 2.794 1.00 93.06 182 GLU A C 1
ATOM 1380 O O . GLU A 1 182 ? 4.526 -8.052 2.275 1.00 93.06 182 GLU A O 1
ATOM 1385 N N . GLY A 1 183 ? 6.305 -9.393 2.608 1.00 92.25 183 GLY A N 1
ATOM 1386 C CA . GLY A 1 183 ? 7.145 -8.733 1.611 1.00 92.25 183 GLY A CA 1
ATOM 1387 C C . GLY A 1 183 ? 6.631 -8.950 0.187 1.00 92.25 183 GLY A C 1
ATOM 1388 O O . GLY A 1 183 ? 6.041 -9.990 -0.109 1.00 92.25 183 GLY A O 1
ATOM 1389 N N . PHE A 1 184 ? 6.873 -7.979 -0.691 1.00 96.88 184 PHE A N 1
ATOM 1390 C CA . PHE A 1 184 ? 6.541 -8.076 -2.113 1.00 96.88 184 PHE A CA 1
ATOM 1391 C C . PHE A 1 184 ? 7.467 -7.201 -2.963 1.00 96.88 184 PHE A C 1
ATOM 1393 O O . PHE A 1 184 ? 8.150 -6.301 -2.464 1.00 96.88 184 PHE A O 1
ATOM 1400 N N . GLY A 1 185 ? 7.517 -7.493 -4.260 1.00 96.81 185 GLY A N 1
ATOM 1401 C CA . GLY A 1 185 ? 8.305 -6.748 -5.238 1.00 96.81 185 GLY A CA 1
ATOM 1402 C C . GLY A 1 185 ? 7.430 -5.957 -6.206 1.00 96.81 185 GLY A C 1
ATOM 1403 O O . GLY A 1 185 ? 6.314 -6.369 -6.521 1.00 96.81 185 GLY A O 1
ATOM 1404 N N . LEU A 1 186 ? 7.948 -4.836 -6.707 1.00 97.88 186 LEU A N 1
ATOM 1405 C CA . LEU A 1 186 ? 7.316 -4.118 -7.810 1.00 97.88 186 LEU A CA 1
ATOM 1406 C C . LEU A 1 186 ? 7.462 -4.907 -9.118 1.00 97.88 186 LEU A C 1
ATOM 1408 O O . LEU A 1 186 ? 8.357 -5.739 -9.273 1.00 97.88 186 LEU A O 1
ATOM 1412 N N . TYR A 1 187 ? 6.586 -4.631 -10.066 1.00 97.56 187 TYR A N 1
ATOM 1413 C CA . TYR A 1 187 ? 6.585 -5.174 -11.412 1.00 97.56 187 TYR A CA 1
ATOM 1414 C C . TYR A 1 187 ? 6.029 -4.123 -12.381 1.00 97.56 187 TYR A C 1
ATOM 1416 O O . TYR A 1 187 ? 5.428 -3.122 -11.978 1.00 97.56 187 TYR A O 1
ATOM 1424 N N . ILE A 1 188 ? 6.253 -4.337 -13.669 1.00 96.94 188 ILE A N 1
ATOM 1425 C CA . ILE A 1 188 ? 5.775 -3.504 -14.769 1.00 96.94 188 ILE A CA 1
ATOM 1426 C C . ILE A 1 188 ? 4.794 -4.344 -15.575 1.00 96.94 188 ILE A C 1
ATOM 1428 O O . ILE A 1 188 ? 5.057 -5.509 -15.874 1.00 96.94 188 ILE A O 1
ATOM 1432 N N . VAL A 1 189 ? 3.649 -3.757 -15.913 1.00 94.25 189 VAL A N 1
ATOM 1433 C CA . VAL A 1 189 ? 2.645 -4.424 -16.740 1.00 94.25 189 VAL A CA 1
ATOM 1434 C C . VAL A 1 189 ? 3.002 -4.133 -18.194 1.00 94.25 189 VAL A C 1
ATOM 1436 O O . VAL A 1 189 ? 3.007 -2.960 -18.568 1.00 94.25 189 VAL A O 1
ATOM 1439 N N . PRO A 1 190 ? 3.310 -5.145 -19.024 1.00 85.56 190 PRO A N 1
ATOM 1440 C CA . PRO A 1 190 ? 3.525 -4.912 -20.443 1.00 85.56 190 PRO A CA 1
ATOM 1441 C C . PRO A 1 190 ? 2.297 -4.241 -21.047 1.00 85.56 190 PRO A C 1
ATOM 1443 O O . PRO A 1 190 ? 1.166 -4.634 -20.748 1.00 85.56 190 PRO A O 1
ATOM 1446 N N . GLU A 1 191 ? 2.511 -3.267 -21.930 1.00 81.25 191 GLU A N 1
ATOM 1447 C CA . GLU A 1 191 ? 1.432 -2.806 -22.796 1.00 81.25 191 GLU A CA 1
ATOM 1448 C C . GLU A 1 191 ? 0.811 -4.031 -23.479 1.00 81.25 191 GLU A C 1
ATOM 1450 O O . GLU A 1 191 ? 1.568 -4.872 -23.987 1.00 81.25 191 GLU A O 1
ATOM 1455 N N . PRO A 1 192 ? -0.530 -4.181 -23.485 1.00 74.88 192 PRO A N 1
ATOM 1456 C CA . PRO A 1 192 ? -1.174 -5.222 -24.265 1.00 74.88 192 PRO A CA 1
ATOM 1457 C C . PRO A 1 192 ? -0.752 -4.997 -25.710 1.00 74.88 192 PRO A C 1
ATOM 1459 O O . PRO A 1 192 ? -1.209 -4.073 -26.382 1.00 74.88 192 PRO A O 1
ATOM 1462 N N . SER A 1 193 ? 0.216 -5.790 -26.161 1.00 63.81 193 SER A N 1
ATOM 1463 C CA . SER A 1 193 ? 0.850 -5.567 -27.445 1.00 63.81 193 SER A CA 1
ATOM 1464 C C . SER A 1 193 ? -0.253 -5.712 -28.481 1.00 63.81 193 SER A C 1
ATOM 1466 O O . SER A 1 193 ? -0.933 -6.732 -28.510 1.00 63.81 193 SER A O 1
ATOM 1468 N N . VAL A 1 194 ? -0.423 -4.733 -29.366 1.00 57.03 194 VAL A N 1
ATOM 1469 C CA . VAL A 1 194 ? -1.408 -4.757 -30.472 1.00 57.03 194 VAL A CA 1
ATOM 1470 C C . VAL A 1 194 ? -1.119 -5.899 -31.484 1.00 57.03 194 VAL A C 1
ATOM 1472 O O . VAL A 1 194 ? -1.781 -6.057 -32.508 1.00 57.03 194 VAL A O 1
ATOM 1475 N N . LEU A 1 195 ? -0.143 -6.759 -31.186 1.00 56.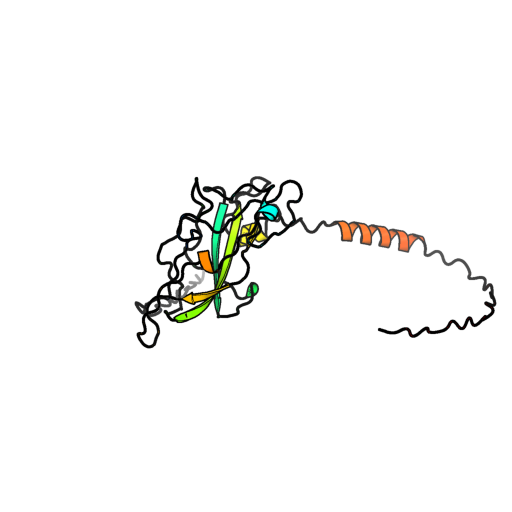03 195 LEU A N 1
ATOM 1476 C CA . LEU A 1 195 ? 0.342 -7.863 -32.004 1.00 56.03 195 LEU A CA 1
ATOM 1477 C C . LEU A 1 195 ? -0.722 -8.916 -32.397 1.00 56.03 195 LEU A C 1
ATOM 1479 O O . LEU A 1 195 ? -0.617 -9.418 -33.518 1.00 56.03 195 LEU A O 1
ATOM 1483 N N . PRO A 1 196 ? -1.789 -9.220 -31.624 1.00 55.50 196 PRO A N 1
ATOM 1484 C CA . PRO A 1 196 ? -2.833 -10.138 -32.093 1.00 55.50 196 PRO A CA 1
ATOM 1485 C C . PRO A 1 196 ? -3.647 -9.593 -33.278 1.00 55.50 196 PRO A C 1
ATOM 1487 O O . PRO A 1 196 ? -4.124 -10.370 -34.105 1.00 55.50 196 PRO A O 1
ATOM 1490 N N . LEU A 1 197 ? -3.791 -8.268 -33.402 1.00 55.81 197 LEU A N 1
ATOM 1491 C CA . LEU A 1 197 ? -4.595 -7.649 -34.464 1.00 55.81 197 LEU A CA 1
ATOM 1492 C C . LEU A 1 197 ? -3.877 -7.646 -35.817 1.00 55.81 197 LEU A C 1
ATOM 1494 O O . LEU A 1 197 ? -4.517 -7.866 -36.844 1.00 55.81 197 LEU A O 1
ATOM 1498 N N . ALA A 1 198 ? -2.552 -7.491 -35.833 1.00 58.38 198 ALA A N 1
ATOM 1499 C CA . ALA A 1 198 ? -1.773 -7.624 -37.064 1.00 58.38 198 ALA A CA 1
ATOM 1500 C C . ALA A 1 198 ? -1.748 -9.081 -37.570 1.00 58.38 198 ALA A C 1
ATOM 1502 O O . ALA A 1 198 ? -1.862 -9.316 -38.773 1.00 58.38 198 ALA A O 1
ATOM 1503 N N . GLY A 1 199 ? -1.679 -10.062 -36.659 1.00 58.81 199 GLY A N 1
ATOM 1504 C CA . GLY A 1 199 ? -1.743 -11.488 -37.001 1.00 58.81 199 GLY A CA 1
ATOM 1505 C C . GLY A 1 199 ? -3.101 -11.914 -37.570 1.00 58.81 199 GLY A C 1
ATOM 1506 O O . GLY A 1 199 ? -3.154 -12.621 -38.577 1.00 58.81 199 GLY A O 1
ATOM 1507 N N . LEU A 1 200 ? -4.205 -11.429 -36.991 1.00 60.16 200 LEU A N 1
ATOM 1508 C CA . LEU A 1 200 ? -5.552 -11.673 -37.522 1.00 60.16 200 LEU A CA 1
ATOM 1509 C C . LEU A 1 200 ? -5.806 -10.930 -38.843 1.00 60.16 200 LEU A C 1
ATOM 1511 O O . LEU A 1 200 ? -6.423 -11.493 -39.746 1.00 60.16 200 LEU A O 1
ATOM 1515 N N . GLY A 1 201 ? -5.279 -9.712 -39.003 1.00 60.09 201 GLY A N 1
ATOM 1516 C CA . GLY A 1 201 ? -5.356 -8.968 -40.263 1.00 60.09 201 GLY A CA 1
ATOM 1517 C C . GLY A 1 201 ? -4.594 -9.645 -41.411 1.00 60.09 201 GLY A C 1
ATOM 1518 O O . GLY A 1 201 ? -5.114 -9.753 -42.522 1.00 60.09 201 GLY A O 1
ATOM 1519 N N . ALA A 1 202 ? -3.392 -10.165 -41.145 1.00 60.81 202 ALA A N 1
ATOM 1520 C CA . ALA A 1 202 ? -2.573 -10.840 -42.153 1.00 60.81 202 ALA A CA 1
ATOM 1521 C C . ALA A 1 202 ? -3.136 -12.216 -42.558 1.00 60.81 202 ALA A C 1
ATOM 1523 O O . ALA A 1 202 ? -3.133 -12.559 -43.742 1.00 60.81 202 ALA A O 1
ATOM 1524 N N . LEU A 1 203 ? -3.681 -12.988 -41.608 1.00 60.97 203 LEU A N 1
ATOM 1525 C CA . LEU A 1 203 ? -4.337 -14.267 -41.909 1.00 60.97 203 LEU A CA 1
ATOM 1526 C C . LEU A 1 203 ? -5.686 -14.081 -42.622 1.00 60.97 203 LEU A C 1
ATOM 1528 O O . LEU A 1 203 ? -6.024 -14.875 -43.500 1.00 60.97 203 LEU A O 1
ATOM 1532 N N . GLY A 1 204 ? -6.423 -13.006 -42.319 1.00 59.62 204 GLY A N 1
ATOM 1533 C CA . GLY A 1 204 ? -7.650 -12.646 -43.036 1.00 59.62 204 GLY A CA 1
ATOM 1534 C C . GLY A 1 204 ? -7.415 -12.343 -44.523 1.00 59.62 204 GLY A C 1
ATOM 1535 O O . GLY A 1 204 ? -8.188 -12.785 -45.372 1.00 59.62 204 GLY A O 1
ATOM 1536 N N . LEU A 1 205 ? -6.312 -11.664 -44.861 1.00 59.22 205 LEU A N 1
ATOM 1537 C CA . LEU A 1 205 ? -5.942 -11.358 -46.251 1.00 59.22 205 LEU A CA 1
ATOM 1538 C C . LEU A 1 205 ? -5.426 -12.581 -47.028 1.00 59.22 205 LEU A C 1
ATOM 1540 O O . LEU A 1 205 ? -5.756 -12.741 -48.203 1.00 59.22 205 LEU A O 1
ATOM 1544 N N . LEU A 1 206 ? -4.687 -13.486 -46.379 1.00 61.16 206 LEU A N 1
ATOM 1545 C CA . LEU A 1 206 ? -4.266 -14.754 -46.992 1.00 61.16 206 LEU A CA 1
ATOM 1546 C C . LEU A 1 206 ? -5.449 -15.705 -47.238 1.00 61.16 206 LEU A C 1
ATOM 1548 O O . LEU A 1 206 ? -5.491 -16.370 -48.273 1.00 61.16 206 LEU A O 1
ATOM 1552 N N . GLY A 1 207 ? -6.451 -15.713 -46.354 1.00 59.72 207 GLY A N 1
ATOM 1553 C CA . GLY A 1 207 ? -7.690 -16.473 -46.552 1.00 59.72 207 GLY A CA 1
ATOM 1554 C C . GLY A 1 207 ? -8.506 -16.019 -47.770 1.00 59.72 207 GLY A C 1
ATOM 1555 O O . GLY A 1 207 ? -9.110 -16.851 -48.446 1.00 59.72 207 GLY A O 1
ATOM 1556 N N . MET A 1 208 ? -8.476 -14.726 -48.116 1.00 59.06 208 MET A N 1
ATOM 1557 C CA . MET A 1 208 ? -9.192 -14.196 -49.287 1.00 59.06 208 MET A CA 1
ATOM 1558 C C . MET A 1 208 ? -8.490 -14.470 -50.628 1.00 59.06 208 MET A C 1
ATOM 1560 O O . MET A 1 208 ? -9.151 -14.465 -51.664 1.00 59.06 208 MET A O 1
ATOM 1564 N N . MET A 1 209 ? -7.186 -14.776 -50.643 1.00 58.31 209 MET A N 1
ATOM 1565 C CA . MET A 1 209 ? -6.470 -15.115 -51.887 1.00 58.31 209 MET A CA 1
ATOM 1566 C C . MET A 1 209 ? -6.585 -16.593 -52.301 1.00 58.31 209 MET A C 1
ATOM 1568 O O . MET A 1 209 ? -6.283 -16.929 -53.445 1.00 58.31 209 MET A O 1
ATOM 1572 N N . VAL A 1 210 ? -7.063 -17.482 -51.422 1.00 60.50 210 VAL A N 1
ATOM 1573 C CA . VAL A 1 210 ? -7.182 -18.932 -51.704 1.00 60.50 210 VAL A CA 1
ATOM 1574 C C . VAL A 1 210 ? -8.575 -19.325 -52.240 1.00 60.50 210 VAL A C 1
ATOM 1576 O O . VAL A 1 210 ? -8.798 -20.452 -52.678 1.00 60.50 210 VAL A O 1
ATOM 1579 N N . GLY A 1 211 ? -9.515 -18.381 -52.324 1.00 54.19 211 GLY A N 1
ATOM 1580 C CA . GLY A 1 211 ? -10.856 -18.591 -52.877 1.00 54.19 211 GLY A CA 1
ATOM 1581 C C . GLY A 1 211 ? -10.936 -18.542 -54.408 1.00 54.19 211 GLY A C 1
ATOM 1582 O O . GLY A 1 211 ? -11.704 -17.749 -54.945 1.00 54.19 211 GLY A O 1
ATOM 1583 N N . ARG A 1 212 ? -10.191 -19.386 -55.136 1.00 49.78 212 ARG A N 1
ATOM 1584 C CA . ARG A 1 212 ? -10.509 -19.695 -56.545 1.00 49.78 212 ARG A CA 1
ATOM 1585 C C . ARG A 1 212 ? -11.033 -21.136 -56.604 1.00 49.78 212 ARG A C 1
ATOM 1587 O O . ARG A 1 212 ? -10.256 -22.055 -56.348 1.00 49.78 212 ARG A O 1
ATOM 1594 N N . PRO A 1 213 ? -12.331 -21.366 -56.882 1.00 50.44 213 PRO A N 1
ATOM 1595 C CA . PRO A 1 213 ? -12.938 -22.692 -56.816 1.00 50.44 213 PRO A CA 1
ATOM 1596 C C . PRO A 1 213 ? -12.387 -23.594 -57.928 1.00 50.44 213 PRO A C 1
ATOM 1598 O O . PRO A 1 213 ? -12.853 -23.586 -59.066 1.00 50.44 213 PRO A O 1
ATOM 1601 N N . GLY A 1 214 ? -11.359 -24.371 -57.591 1.00 53.44 214 GLY A N 1
ATOM 1602 C CA . GLY A 1 214 ? -10.859 -25.473 -58.399 1.00 53.44 214 GLY A CA 1
ATOM 1603 C C . GLY A 1 214 ? -11.740 -26.703 -58.204 1.00 53.44 214 GLY A C 1
ATOM 1604 O O . GLY A 1 214 ? -11.776 -27.283 -57.124 1.00 53.44 214 GLY A O 1
ATOM 1605 N N . SER A 1 215 ? -12.449 -27.073 -59.270 1.00 56.53 215 SER A N 1
ATOM 1606 C CA . SER A 1 215 ? -13.203 -28.315 -59.470 1.00 56.53 215 SER A CA 1
ATOM 1607 C C . SER A 1 215 ? -12.673 -29.514 -58.663 1.00 56.53 215 SER A C 1
ATOM 1609 O O . SER A 1 215 ? -11.648 -30.112 -58.998 1.00 56.53 215 SER A O 1
ATOM 1611 N N . LEU A 1 216 ? -13.432 -29.909 -57.638 1.00 55.91 216 LEU A N 1
ATOM 1612 C CA . LEU A 1 216 ? -13.215 -31.105 -56.825 1.00 55.91 216 LEU A CA 1
ATOM 1613 C C . LEU A 1 216 ? -13.352 -32.379 -57.674 1.00 55.91 216 LEU A C 1
ATOM 1615 O O . LEU A 1 216 ? -14.452 -32.867 -57.933 1.00 55.91 216 LEU A O 1
ATOM 1619 N N . ARG A 1 217 ? -12.218 -32.970 -58.063 1.00 61.16 217 ARG A N 1
ATOM 1620 C CA . ARG A 1 217 ? -12.163 -34.346 -58.570 1.00 61.16 217 ARG A CA 1
ATOM 1621 C C . ARG A 1 217 ? -12.128 -35.291 -57.366 1.00 61.16 217 ARG A C 1
ATOM 1623 O O . ARG A 1 217 ? -11.090 -35.450 -56.729 1.00 61.16 217 ARG A O 1
ATOM 1630 N N . LYS A 1 218 ? -13.275 -35.896 -57.040 1.00 57.00 218 LYS A N 1
ATOM 1631 C CA . LYS A 1 218 ? -13.400 -36.950 -56.019 1.00 57.00 218 LYS A CA 1
ATOM 1632 C C . LYS A 1 218 ? -12.408 -38.077 -56.323 1.00 57.00 218 LYS A C 1
ATOM 1634 O O . LYS A 1 218 ? -12.583 -38.801 -57.301 1.00 57.00 218 LYS A O 1
ATOM 1639 N N . LYS A 1 219 ? -11.387 -38.242 -55.480 1.00 59.75 219 LYS A N 1
ATOM 1640 C CA . LYS A 1 219 ? -10.591 -39.470 -55.416 1.00 59.75 219 LYS A CA 1
ATOM 1641 C C . LYS A 1 219 ? -10.977 -40.191 -54.133 1.00 59.75 219 LYS A C 1
ATOM 1643 O O . LYS A 1 219 ? -10.647 -39.768 -53.032 1.00 59.75 219 LYS A O 1
ATOM 1648 N N . GLN A 1 220 ? -11.768 -41.234 -54.321 1.00 54.22 220 GLN A N 1
ATOM 1649 C CA . GLN A 1 220 ? -12.223 -42.162 -53.303 1.00 54.22 220 GLN A CA 1
ATOM 1650 C C . GLN A 1 220 ? -11.009 -42.992 -52.872 1.00 54.22 220 GLN A C 1
ATOM 1652 O O . GLN A 1 220 ? -10.504 -43.799 -53.648 1.00 54.22 220 GLN A O 1
ATOM 1657 N N . ILE A 1 221 ? -10.486 -42.726 -51.676 1.00 61.06 221 ILE A N 1
ATOM 1658 C CA . ILE A 1 221 ? -9.441 -43.542 -51.056 1.00 61.06 221 ILE A CA 1
ATOM 1659 C C . ILE A 1 221 ? -10.141 -44.371 -49.987 1.00 61.06 221 ILE A C 1
ATOM 1661 O O . ILE A 1 221 ? -10.606 -43.843 -48.979 1.00 61.06 221 ILE A O 1
ATOM 1665 N N . ALA A 1 222 ? -10.272 -45.663 -50.274 1.00 56.44 222 ALA A N 1
ATOM 1666 C CA . ALA A 1 222 ? -10.660 -46.667 -49.302 1.00 56.44 222 ALA A CA 1
ATOM 1667 C C . ALA A 1 222 ? -9.557 -46.748 -48.241 1.00 56.44 222 ALA A C 1
ATOM 1669 O O . ALA A 1 222 ? -8.406 -47.035 -48.569 1.00 56.44 222 ALA A O 1
ATOM 1670 N N . VAL A 1 223 ? -9.905 -46.456 -46.990 1.00 62.03 223 VAL A N 1
ATOM 1671 C CA . VAL A 1 223 ? -9.038 -46.720 -45.842 1.00 62.03 223 VAL A CA 1
ATOM 1672 C C . VAL A 1 223 ? -9.577 -47.966 -45.162 1.00 62.03 223 VAL A C 1
ATOM 1674 O O . VAL A 1 223 ? -10.697 -47.989 -44.656 1.00 62.03 223 VAL A O 1
ATOM 1677 N N . ASP A 1 224 ? -8.758 -49.003 -45.258 1.00 63.88 224 ASP A N 1
ATOM 1678 C CA . ASP A 1 224 ? -8.924 -50.322 -44.674 1.00 63.88 224 ASP A CA 1
ATOM 1679 C C . ASP A 1 224 ? -8.851 -50.219 -43.141 1.00 63.88 224 ASP A C 1
ATOM 1681 O O . ASP A 1 224 ? -7.903 -49.663 -42.579 1.00 63.88 224 ASP A O 1
ATOM 1685 N N . VAL A 1 225 ? -9.891 -50.709 -42.468 1.00 59.72 225 VAL A N 1
ATOM 1686 C CA . VAL A 1 225 ? -10.030 -50.682 -41.010 1.00 59.72 225 VAL A CA 1
ATOM 1687 C C . VAL A 1 225 ? -9.318 -51.910 -40.459 1.00 59.72 225 VAL A C 1
ATOM 1689 O O . VAL A 1 225 ? -9.877 -53.004 -40.431 1.00 59.72 225 VAL A O 1
ATOM 1692 N N . ARG A 1 226 ? -8.078 -51.736 -39.994 1.00 60.44 226 ARG A N 1
ATOM 1693 C CA . ARG A 1 226 ? -7.420 -52.722 -39.130 1.00 60.44 226 ARG A CA 1
ATOM 1694 C C . ARG A 1 226 ? -7.483 -52.277 -37.679 1.00 60.44 226 ARG A C 1
ATOM 1696 O O . ARG A 1 226 ? -6.746 -51.399 -37.240 1.00 60.44 226 ARG A O 1
ATOM 1703 N N . SER A 1 227 ? -8.385 -52.933 -36.960 1.00 56.09 227 SER A N 1
ATOM 1704 C CA . SER A 1 227 ? -8.457 -53.008 -35.508 1.00 56.09 227 SER A CA 1
ATOM 1705 C C . SER A 1 227 ? -7.108 -53.443 -34.931 1.00 56.09 227 SER A C 1
ATOM 1707 O O . SER A 1 227 ? -6.588 -54.495 -35.302 1.00 56.09 227 SER A O 1
ATOM 1709 N N . ALA A 1 228 ? -6.561 -52.654 -34.011 1.00 60.47 228 ALA A N 1
ATOM 1710 C CA . ALA A 1 228 ? -5.479 -53.069 -33.130 1.00 60.47 228 ALA A CA 1
ATOM 1711 C C . ALA A 1 228 ? -5.939 -52.864 -31.684 1.00 60.47 228 ALA A C 1
ATOM 1713 O O . ALA A 1 228 ? -5.853 -51.781 -31.110 1.00 60.47 228 ALA A O 1
ATOM 1714 N N . GLU A 1 229 ? -6.506 -53.944 -31.160 1.00 61.31 229 GLU A N 1
ATOM 1715 C CA . GLU A 1 229 ? -6.596 -54.304 -29.749 1.00 61.31 229 GLU A CA 1
ATOM 1716 C C . GLU A 1 229 ? -5.228 -54.125 -29.073 1.00 61.31 229 GLU A C 1
ATOM 1718 O O . GLU A 1 229 ? -4.247 -54.689 -29.550 1.00 61.31 229 GLU A O 1
ATOM 1723 N N . LEU A 1 230 ? -5.148 -53.381 -27.966 1.00 56.78 230 LEU A N 1
ATOM 1724 C CA . LEU A 1 230 ? -3.996 -53.432 -27.057 1.00 56.78 230 LEU A CA 1
ATOM 1725 C C . LEU A 1 230 ? -4.419 -53.098 -25.620 1.00 56.78 230 LEU A C 1
ATOM 1727 O O . LEU A 1 230 ? -4.482 -51.953 -25.186 1.00 56.78 230 LEU A O 1
ATOM 1731 N N . SER A 1 231 ? -4.784 -54.186 -24.943 1.00 62.28 231 SER A N 1
ATOM 1732 C CA . SER A 1 231 ? -4.429 -54.583 -23.576 1.00 62.28 231 SER A CA 1
ATOM 1733 C C . SER A 1 231 ? -4.079 -53.507 -22.537 1.00 62.28 231 SER A C 1
ATOM 1735 O O . SER A 1 231 ? -2.998 -52.919 -22.537 1.00 62.28 231 SER A O 1
ATOM 1737 N N . ASN A 1 232 ? -4.956 -53.449 -21.535 1.00 53.88 232 ASN A N 1
ATOM 1738 C CA . ASN A 1 232 ? -4.665 -53.182 -20.126 1.00 53.88 232 ASN A CA 1
ATOM 1739 C C . ASN A 1 232 ? -3.443 -53.976 -19.615 1.00 53.88 232 ASN A C 1
ATOM 1741 O O . ASN A 1 232 ? -3.351 -55.177 -19.885 1.00 53.88 232 ASN A O 1
ATOM 1745 N N . PRO A 1 233 ? -2.619 -53.373 -18.742 1.00 64.94 233 PRO A N 1
ATOM 1746 C CA . PRO A 1 233 ? -2.146 -54.117 -17.584 1.00 64.94 233 PRO A CA 1
ATOM 1747 C C . PRO A 1 233 ? -2.328 -53.333 -16.280 1.00 64.94 233 PRO A C 1
ATOM 1749 O O . PRO A 1 233 ? -1.755 -52.274 -16.040 1.00 64.94 233 PRO A O 1
ATOM 1752 N N . SER A 1 234 ? -3.127 -53.943 -15.418 1.00 62.50 234 SER A N 1
ATOM 1753 C CA . SER A 1 234 ? -3.123 -53.813 -13.969 1.00 62.50 234 SER A CA 1
ATOM 1754 C C . SER A 1 234 ? -1.779 -54.230 -13.369 1.00 62.50 234 SER A C 1
ATOM 1756 O O . SER A 1 234 ? -1.378 -55.375 -13.577 1.00 62.50 234 SER A O 1
ATOM 1758 N N . THR A 1 235 ? -1.173 -53.383 -12.527 1.00 59.84 235 THR A N 1
ATOM 1759 C CA . THR A 1 235 ? -0.213 -53.851 -11.513 1.00 59.84 235 THR A CA 1
ATOM 1760 C C . THR A 1 235 ? -0.193 -52.957 -10.267 1.00 59.84 235 THR A C 1
ATOM 1762 O O . THR A 1 235 ? 0.109 -51.771 -10.336 1.00 59.84 235 THR A O 1
ATOM 1765 N N . HIS A 1 236 ? -0.538 -53.597 -9.150 1.00 60.38 236 HIS A N 1
ATOM 1766 C CA . HIS A 1 236 ? -0.179 -53.392 -7.742 1.00 60.38 236 HIS A CA 1
ATOM 1767 C C . HIS A 1 236 ? 0.857 -52.310 -7.369 1.00 60.38 236 HIS A C 1
ATOM 1769 O O . HIS A 1 236 ? 1.992 -52.364 -7.840 1.00 60.38 236 HIS A O 1
ATOM 1775 N N . LEU A 1 237 ? 0.529 -51.461 -6.385 1.00 58.50 237 LEU A N 1
ATOM 1776 C CA . LEU A 1 237 ? 0.870 -51.621 -4.954 1.00 58.50 237 LEU A CA 1
ATOM 1777 C C . LEU A 1 237 ? 0.123 -50.588 -4.096 1.00 58.50 237 LEU A C 1
ATOM 1779 O O . LEU A 1 237 ? -0.027 -49.438 -4.563 1.00 58.50 237 LEU A O 1
#

Sequence (237 aa):
MRIALIVVFGLSLNIGSFAQGITGALLYQTARFGGKAVPIYNYDPSDPTYEVHGENRALYARRDPVLGTGFWAQLWTGPSRATEAGLSAVPLSLVHFRENLSAIQGDNAFKIPGTLGGDEITIQLRVWAAVSLSGKPASSWQDVIDMPDVPRGKSRLATIVLGNISADNKPYIPPNMAFALEGFGLYIVPEPSVLPLAGLGALGLLGMMVGRPGSLRKKQIAVDVRSAELSNPSTHL

Foldseek 3Di:
DDDDDDDDDPPPPPPPPPPVDWFFWAFLKQADPPRDGQFEWEAQPVAQADKDWFADCVVCVRTHTFADQQKWKWKWKAAAPDDPVRTDTAPPRIFGHHHPDSMTPDDRIGGGPPHHAQGKMKMKMKMKGQAFPVGHGDDDVVSCVVRQRIWIHMWPIFIDGTADADPVRDGGDHYHVSVRTHYIYTHGHDDPPCVVVVVVVVVVVVVVVVPDDDDDDDDDDDDDDDDDDDDDDDDDD